Protein 4IUH (pdb70)

Solvent-accessible surface area: 14332 Å² total; per-residue (Å²): 204,78,64,59,62,5,0,42,62,1,52,106,63,46,154,7,39,0,0,0,0,0,17,45,65,141,30,199,108,57,59,23,15,63,9,111,40,9,4,32,43,103,39,135,127,14,153,140,18,83,15,178,84,29,118,12,3,0,0,38,0,40,152,76,8,54,40,59,61,2,97,63,2,100,82,94,14,60,136,115,52,48,79,36,28,48,2,3,90,12,0,56,6,29,2,0,0,1,0,0,0,34,69,129,92,56,44,68,0,0,0,0,0,0,9,20,133,61,100,105,16,38,181,37,6,52,96,16,91,2,56,102,72,0,60,82,8,37,0,33,62,143,120,155,82,45,68,89,19,0,52,52,2,55,78,86,45,152,7,34,0,0,0,0,0,27,49,88,166,98,34,15,70,5,26,65,9,3,31,40,99,29,167,127,13,130,137,20,83,12,95,97,21,123,10,4,0,0,34,0,40,154,75,8,51,41,64,65,3,98,68,2,103,79,97,15,60,136,114,58,40,70,38,37,43,2,3,85,15,0,51,4,29,1,1,0,1,0,0,0,32,29,146,131,59,31,107,0,1,0,0,0,0,9,23,138,60,101,102,17,32,185,46,6,42,92,8,78,0,46,128,86,0,38,88,12,36,0,30,78,90,142

Secondary structure (DSSP, 8-state):
--HHHHHHHHHHHHT-SEEEEEEEE--SSS-EEEEEEEES-SSSGGGG--BPTT-HHHHHHHHH-S-EEES-HHHHS-HHHHHH-HHHHHTTEEEEEEEEEEETTEEEEEEEEEEETTPPPPTTTTS---SSSSTT-B-STT-/--HHHHHHHHHHHHT-SEEEEEEEE--EEEEEEEES-SSSGGGG-EEPTT-HHHHHHHHH-S-EEES-HHHHS-HHHHHHSHHHHHTTEEEEEEEEEEETTEEEEEEEEEEETTPPPPTTGGG---TTSSTT-B-SS--

Foldseek 3Di:
DAQQVLQQCCCVVQVFQKKFKWFWDDDPVGIWIARPYMDNAPDDVSRVDIGDALFAPFNVCQVVLAKDWFFACVPPDDPVNCVRHVVCVRRQFGTKMKFFWDADNHTTIIMITTHHDNDGRRPPVNVDWDPPRRPRIGTSPPD/DDQQVLQQVVCVVQVFQKKFKWFADPHWIARPYIDNAPDCVSRVDIGDALFAPWNVCQVVLAKDWFFAPVVPADPVRCVRHVVCVRRQFGTKMKFFWDADHHGGTIMITTHHDNDGRRPPCNVDWPPDSRDRTTTSPPD

Structure (mmCIF, N/CA/C/O backbone):
data_4IUH
#
_entry.id   4IUH
#
_cell.length_a   85.490
_cell.length_b   85.490
_cell.length_c   91.540
_cell.angle_alpha   90.00
_cell.angle_beta   90.00
_cell.angle_gamma   90.00
#
_symmetry.space_group_name_H-M   'P 43 21 2'
#
loop_
_entity.id
_entity.type
_entity.pdbx_description
1 polymer 'NreA protein'
2 non-polymer 'IODIDE ION'
3 water water
#
loop_
_atom_site.group_PDB
_atom_site.id
_atom_site.type_symbol
_atom_site.label_atom_id
_atom_site.label_alt_id
_atom_site.label_comp_id
_atom_site.label_asym_id
_atom_site.label_entity_id
_atom_site.label_seq_id
_atom_site.pdbx_PDB_ins_code
_atom_site.Cartn_x
_atom_site.Cartn_y
_atom_site.Cartn_z
_atom_site.occupancy
_atom_site.B_iso_or_equiv
_atom_site.auth_seq_id
_atom_site.auth_comp_id
_atom_site.auth_asym_id
_atom_site.auth_atom_id
_atom_site.pdbx_PDB_model_num
ATOM 1 N N . PHE A 1 23 ? -10.340 24.960 -9.812 1.00 59.94 11 PHE A N 1
ATOM 2 C CA . PHE A 1 23 ? -11.499 24.380 -9.137 1.00 55.60 11 PHE A CA 1
ATOM 3 C C . PHE A 1 23 ? -12.730 24.371 -10.047 1.00 51.94 11 PHE A C 1
ATOM 4 O O . PHE A 1 23 ? -13.423 25.382 -10.185 1.00 51.66 11 PHE A O 1
ATOM 12 N N . ASP A 1 24 ? -12.993 23.225 -10.668 1.00 55.18 12 ASP A N 1
ATOM 13 C CA . ASP A 1 24 ? -14.116 23.100 -11.591 1.00 52.19 12 ASP A CA 1
ATOM 14 C C . ASP A 1 24 ? -15.233 22.240 -10.998 1.00 48.16 12 ASP A C 1
ATOM 15 O O . ASP A 1 24 ? -15.153 21.824 -9.842 1.00 47.78 12 ASP A O 1
ATOM 20 N N . TYR A 1 25 ? -16.273 21.982 -11.787 1.00 38.63 13 TYR A N 1
ATOM 21 C CA . TYR A 1 25 ? -17.433 21.240 -11.295 1.00 35.14 13 TYR A CA 1
ATOM 22 C C . TYR A 1 25 ? -17.088 19.849 -10.774 1.00 34.30 13 TYR A C 1
ATOM 23 O O . TYR A 1 25 ? -17.742 19.345 -9.860 1.00 32.48 13 TYR A O 1
ATOM 32 N N . GLN A 1 26 ? -16.055 19.241 -11.349 1.00 29.88 14 GLN A N 1
ATOM 33 C CA . GLN A 1 26 ? -15.607 17.926 -10.913 1.00 29.87 14 GLN A CA 1
ATOM 34 C C . GLN A 1 26 ? -15.182 17.943 -9.443 1.00 30.95 14 GLN A C 1
ATOM 35 O O . GLN A 1 26 ? -15.564 17.065 -8.667 1.00 29.59 14 GLN A O 1
ATOM 41 N N . ASP A 1 27 ? -14.406 18.954 -9.065 1.00 33.71 15 ASP A N 1
ATOM 42 C CA . ASP A 1 27 ? -13.946 19.086 -7.690 1.00 35.35 15 ASP A CA 1
ATOM 43 C C . ASP A 1 27 ? -15.115 19.321 -6.735 1.00 32.99 15 ASP A C 1
ATOM 44 O O . ASP A 1 27 ? -15.161 18.753 -5.644 1.00 32.99 15 ASP A O 1
ATOM 49 N N . ALA A 1 28 ? -16.054 20.166 -7.144 1.00 31.40 16 ALA A N 1
ATOM 50 C CA . ALA A 1 28 ? -17.215 20.462 -6.311 1.00 29.58 16 ALA A CA 1
ATOM 51 C C . ALA A 1 28 ? -18.076 19.217 -6.112 1.00 26.69 16 ALA A C 1
ATOM 52 O O . ALA A 1 28 ? -18.602 18.985 -5.026 1.00 26.16 16 ALA A O 1
ATOM 54 N N . LEU A 1 29 ? -18.197 18.420 -7.169 1.00 25.23 17 LEU A N 1
ATOM 55 C CA . LEU A 1 29 ? -18.960 17.180 -7.135 1.00 22.86 17 LEU A CA 1
ATOM 56 C C . LEU A 1 29 ? -18.302 16.170 -6.203 1.00 24.01 17 LEU A C 1
ATOM 57 O O . LEU A 1 29 ? -18.975 15.524 -5.400 1.00 22.88 17 LEU A O 1
ATOM 62 N N . ASP A 1 30 ? -16.983 16.040 -6.314 1.00 26.65 18 ASP A N 1
ATOM 63 C CA . ASP A 1 30 ? -16.216 15.157 -5.440 1.00 28.53 18 ASP A CA 1
ATOM 64 C C . ASP A 1 30 ? -16.367 15.541 -3.967 1.00 29.40 18 ASP A C 1
ATOM 65 O O . ASP A 1 30 ? -16.554 14.675 -3.114 1.00 29.43 18 ASP A O 1
ATOM 70 N N . GLU A 1 31 ? -16.283 16.837 -3.674 1.00 30.48 19 GLU A N 1
ATOM 71 C CA . GLU A 1 31 ? -16.475 17.322 -2.310 1.00 31.66 19 GLU A CA 1
ATOM 72 C C . GLU A 1 31 ? -17.841 16.907 -1.769 1.00 29.07 19 GLU A C 1
ATOM 73 O O . GLU A 1 31 ? -17.942 16.343 -0.681 1.00 29.84 19 GLU A O 1
ATOM 79 N N . ILE A 1 32 ? -18.888 17.193 -2.537 1.00 26.38 20 ILE A N 1
ATOM 80 C CA . ILE A 1 32 ? -20.250 16.856 -2.132 1.00 24.19 20 ILE A CA 1
ATOM 81 C C . ILE A 1 32 ? -20.397 15.365 -1.825 1.00 23.46 20 ILE A C 1
ATOM 82 O O . ILE A 1 32 ? -20.890 14.992 -0.761 1.00 23.78 20 ILE A O 1
ATOM 87 N N . ARG A 1 33 ? -19.937 14.521 -2.742 1.00 22.94 21 ARG A N 1
ATOM 88 C CA . ARG A 1 33 ? -20.076 13.078 -2.581 1.00 22.54 21 ARG A CA 1
ATOM 89 C C . ARG A 1 33 ? -19.327 12.557 -1.358 1.00 25.18 21 ARG A C 1
ATOM 90 O O . ARG A 1 33 ? -19.882 11.805 -0.558 1.00 25.14 21 ARG A O 1
ATOM 98 N N . GLU A 1 34 ? -18.067 12.961 -1.223 1.00 33.41 22 GLU A N 1
ATOM 99 C CA . GLU A 1 34 ? -17.220 12.505 -0.125 1.00 36.54 22 GLU A CA 1
ATOM 100 C C . GLU A 1 34 ? -17.765 12.945 1.229 1.00 37.32 22 GLU A C 1
ATOM 101 O O . GLU A 1 34 ? -17.905 12.138 2.147 1.00 38.48 22 GLU A O 1
ATOM 107 N N . THR A 1 35 ? -18.067 14.234 1.341 1.00 31.54 23 THR A N 1
ATOM 108 C CA . THR A 1 35 ? -18.478 14.820 2.608 1.00 32.96 23 THR A CA 1
ATOM 109 C C . THR A 1 35 ? -19.875 14.384 3.042 1.00 30.99 23 THR A C 1
ATOM 110 O O . THR A 1 35 ? -20.138 14.250 4.234 1.00 32.69 23 THR A O 1
ATOM 114 N N . GLU A 1 36 ? -20.775 14.164 2.087 1.00 35.33 24 GLU A N 1
ATOM 115 C CA . GLU A 1 36 ? -22.134 13.746 2.437 1.00 33.74 24 GLU A CA 1
ATOM 116 C C . GLU A 1 36 ? -22.243 12.227 2.566 1.00 33.48 24 GLU A C 1
ATOM 117 O O . GLU A 1 36 ? -23.294 11.702 2.921 1.00 32.70 24 GLU A O 1
ATOM 123 N N . LYS A 1 37 ? -21.140 11.539 2.281 1.00 29.27 25 LYS A N 1
ATOM 124 C CA . LYS A 1 37 ? -21.054 10.081 2.378 1.00 29.88 25 LYS A CA 1
ATOM 125 C C . LYS A 1 37 ? -21.979 9.351 1.403 1.00 27.06 25 LYS A C 1
ATOM 126 O O . LYS A 1 37 ? -22.789 8.514 1.806 1.00 26.81 25 LYS A O 1
ATOM 132 N N . PHE A 1 38 ? -21.851 9.674 0.120 1.00 23.14 26 PHE A N 1
ATOM 133 C CA . PHE A 1 38 ? -22.540 8.933 -0.927 1.00 21.03 26 PHE A CA 1
ATOM 134 C C . PHE A 1 38 ? -21.554 8.052 -1.707 1.00 22.02 26 PHE A C 1
ATOM 135 O O . PHE A 1 38 ? -20.371 8.366 -1.810 1.00 23.73 26 PHE A O 1
ATOM 143 N N . ASP A 1 39 ? -22.041 6.946 -2.248 1.00 21.34 27 ASP A N 1
ATOM 144 C CA . ASP A 1 39 ? -21.225 6.104 -3.117 1.00 22.44 27 ASP A CA 1
ATOM 145 C C . ASP A 1 39 ? -21.035 6.708 -4.521 1.00 21.13 27 ASP A C 1
ATOM 146 O O . ASP A 1 39 ? -20.043 6.434 -5.199 1.00 22.66 27 ASP A O 1
ATOM 151 N N . PHE A 1 40 ? -21.989 7.529 -4.949 1.00 18.71 28 PHE A N 1
ATOM 152 C CA . PHE A 1 40 ? -22.020 8.014 -6.320 1.00 17.55 28 PHE A CA 1
ATOM 153 C C . PHE A 1 40 ? -22.643 9.401 -6.411 1.00 15.94 28 PHE A C 1
ATOM 154 O O . PHE A 1 40 ? -23.589 9.716 -5.693 1.00 14.96 28 PHE A O 1
ATOM 162 N N . ALA A 1 41 ? -22.109 10.223 -7.306 1.00 16.07 29 ALA A N 1
ATOM 163 C CA . ALA A 1 41 ? -22.693 11.525 -7.601 1.00 14.90 29 ALA A CA 1
ATOM 164 C C . ALA A 1 41 ? -22.480 11.880 -9.073 1.00 14.79 29 ALA A C 1
ATOM 165 O O . ALA A 1 41 ? -21.470 11.500 -9.674 1.00 16.27 29 ALA A O 1
ATOM 167 N N . ALA A 1 42 ? -23.433 12.603 -9.654 1.00 13.43 30 ALA A N 1
ATOM 168 C CA . ALA A 1 42 ? -23.306 13.024 -11.041 1.00 13.62 30 ALA A CA 1
ATOM 169 C C . ALA A 1 42 ? -24.091 14.295 -11.329 1.00 12.96 30 ALA A C 1
ATOM 170 O O . ALA A 1 42 ? -25.074 14.601 -10.654 1.00 11.96 30 ALA A O 1
ATOM 172 N N . ILE A 1 43 ? -23.638 15.039 -12.333 1.00 13.94 31 ILE A N 1
ATOM 173 C CA . ILE A 1 43 ? -24.338 16.241 -12.773 1.00 13.83 31 ILE A CA 1
ATOM 174 C C . ILE A 1 43 ? -24.813 16.073 -14.211 1.00 13.76 31 ILE A C 1
ATOM 175 O O . ILE A 1 43 ? -24.028 15.740 -15.105 1.00 14.93 31 ILE A O 1
ATOM 180 N N . ALA A 1 44 ?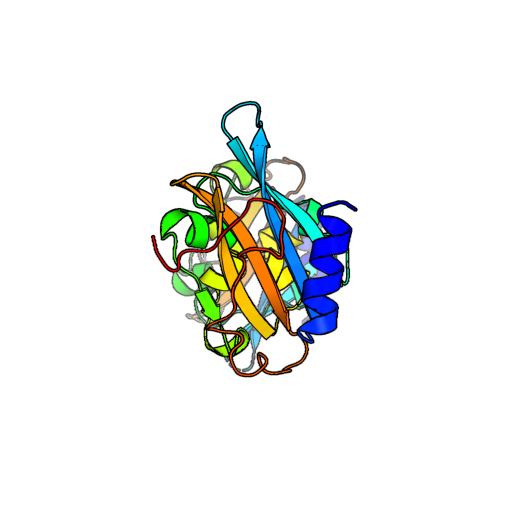 -26.107 16.286 -14.414 1.00 12.76 32 ALA A N 1
ATOM 181 C CA . ALA A 1 44 ? -26.710 16.267 -15.734 1.00 13.03 32 ALA A CA 1
ATOM 182 C C . ALA A 1 44 ? -26.895 17.704 -16.204 1.00 14.22 32 ALA A C 1
ATOM 183 O O . ALA A 1 44 ? -27.488 18.520 -15.498 1.00 14.07 32 ALA A O 1
ATOM 185 N N . LEU A 1 45 ? -26.388 18.013 -17.394 1.00 15.80 33 LEU A N 1
ATOM 186 C CA . LEU A 1 45 ? -26.455 19.375 -17.916 1.00 17.47 33 LEU A CA 1
ATOM 187 C C . LEU A 1 45 ? -26.872 19.395 -19.384 1.00 18.69 33 LEU A C 1
ATOM 188 O O . LEU A 1 45 ? -26.622 18.437 -20.120 1.00 18.83 33 LEU A O 1
ATOM 193 N N . PRO A 1 46 ? -27.528 20.486 -19.808 1.00 19.95 34 PRO A N 1
ATOM 194 C CA . PRO A 1 46 ? -27.942 20.637 -21.207 1.00 21.66 34 PRO A CA 1
ATOM 195 C C . PRO A 1 46 ? -26.756 20.867 -22.147 1.00 24.00 34 PRO A C 1
ATOM 196 O O . PRO A 1 46 ? -25.773 21.502 -21.769 1.00 25.01 34 PRO A O 1
ATOM 200 N N . GLU A 1 47 ? -26.866 20.343 -23.362 1.00 27.95 35 GLU A N 1
ATOM 201 C CA . GLU A 1 47 ? -25.792 20.391 -24.348 1.00 30.58 35 GLU A CA 1
ATOM 202 C C . GLU A 1 47 ? -26.431 20.528 -25.733 1.00 32.83 35 GLU A C 1
ATOM 203 O O . GLU A 1 47 ? -27.602 20.191 -25.910 1.00 31.90 35 GLU A O 1
ATOM 209 N N . ASP A 1 48 ? -25.681 21.029 -26.711 1.00 35.57 36 ASP A N 1
ATOM 210 C CA . ASP A 1 48 ? -26.215 21.198 -28.066 1.00 38.25 36 ASP A CA 1
ATOM 211 C C . ASP A 1 48 ? -26.258 19.903 -28.880 1.00 38.64 36 ASP A C 1
ATOM 212 O O . ASP A 1 48 ? -25.272 19.172 -28.964 1.00 39.04 36 ASP A O 1
ATOM 217 N N . GLY A 1 49 ? -27.412 19.632 -29.479 1.00 36.55 37 GLY A N 1
ATOM 218 C CA . GLY A 1 49 ? -27.538 18.566 -30.458 1.00 37.92 37 GLY A CA 1
ATOM 219 C C . GLY A 1 49 ? -27.925 19.158 -31.803 1.00 41.78 37 GLY A C 1
ATOM 220 O O . GLY A 1 49 ? -28.477 20.256 -31.858 1.00 42.74 37 GLY A O 1
ATOM 221 N N . LEU A 1 50 ? -27.641 18.440 -32.886 1.00 66.49 38 LEU A N 1
ATOM 222 C CA . LEU A 1 50 ? -27.918 18.950 -34.231 1.00 70.78 38 LEU A CA 1
ATOM 223 C C . LEU A 1 50 ? -29.404 19.210 -34.465 1.00 71.03 38 LEU A C 1
ATOM 224 O O . LEU A 1 50 ? -29.771 20.049 -35.285 1.00 74.40 38 LEU A O 1
ATOM 229 N N . HIS A 1 51 ? -30.253 18.487 -33.743 1.00 73.21 39 HIS A N 1
ATOM 230 C CA . HIS A 1 51 ? -31.694 18.685 -33.843 1.00 73.49 39 HIS A CA 1
ATOM 231 C C . HIS A 1 51 ? -32.179 19.629 -32.750 1.00 71.20 39 HIS A C 1
ATOM 232 O O . HIS A 1 51 ? -32.617 20.748 -33.025 1.00 73.27 39 HIS A O 1
ATOM 234 N N . SER A 1 52 ? -32.092 19.165 -31.507 1.00 47.14 40 SER A N 1
ATOM 235 C CA . SER A 1 52 ? -32.502 19.950 -30.353 1.00 44.90 40 SER A CA 1
ATOM 236 C C . SER A 1 52 ? -31.453 19.831 -29.260 1.00 41.96 40 SER A C 1
ATOM 237 O O . SER A 1 52 ? -30.451 19.136 -29.423 1.00 41.73 40 SER A O 1
ATOM 240 N N . ALA A 1 53 ? -31.688 20.504 -28.142 1.00 32.95 41 ALA A N 1
ATOM 241 C CA . ALA A 1 53 ? -30.820 20.354 -26.985 1.00 30.32 41 ALA A CA 1
ATOM 242 C C . ALA A 1 53 ? -30.978 18.951 -26.404 1.00 27.59 41 ALA A C 1
ATOM 243 O O . ALA A 1 53 ? -32.053 18.359 -26.476 1.00 27.12 41 ALA A O 1
ATOM 245 N N . VAL A 1 54 ? -29.897 18.414 -25.852 1.00 26.21 42 VAL A N 1
ATOM 246 C CA . VAL A 1 54 ? -29.953 17.129 -25.167 1.00 23.83 42 VAL A CA 1
ATOM 247 C C . VAL A 1 54 ? -29.363 17.251 -23.772 1.00 21.63 42 VAL A C 1
ATOM 248 O O . VAL A 1 54 ? -28.667 18.220 -23.464 1.00 22.19 42 VAL A O 1
ATOM 252 N N . ILE A 1 55 ? -29.638 16.258 -22.935 1.00 19.49 43 ILE A N 1
ATOM 253 C CA . ILE A 1 55 ? -29.062 16.199 -21.603 1.00 17.67 43 ILE A CA 1
ATOM 254 C C . ILE A 1 55 ? -28.059 15.061 -21.512 1.00 17.48 43 ILE A C 1
ATOM 255 O O . ILE A 1 55 ? -28.324 13.940 -21.951 1.00 17.55 43 ILE A O 1
ATOM 260 N N . LYS A 1 56 ? -26.894 15.359 -20.954 1.00 17.64 44 LYS A N 1
ATOM 261 C CA . LYS A 1 56 ? -25.883 14.343 -20.735 1.00 17.83 44 LYS A CA 1
ATOM 262 C C . LYS A 1 56 ? -25.399 14.425 -19.297 1.00 16.54 44 LYS A C 1
ATOM 263 O O . LYS A 1 56 ? -25.405 15.499 -18.684 1.00 16.28 44 LYS A O 1
ATOM 269 N N . TRP A 1 57 ? -24.998 13.287 -18.751 1.00 16.09 45 TRP A N 1
ATOM 270 C CA . TRP A 1 57 ? -24.322 13.284 -17.466 1.00 15.58 45 TRP A CA 1
ATOM 271 C C . TRP A 1 57 ? -22.868 13.716 -17.695 1.00 17.73 45 TRP A C 1
ATOM 272 O O . TRP A 1 57 ? -21.987 12.897 -17.960 1.00 19.19 45 TRP A O 1
ATOM 283 N N . LYS A 1 58 ? -22.651 15.025 -17.618 1.00 18.89 46 LYS A N 1
ATOM 284 C CA . LYS A 1 58 ? -21.379 15.644 -17.975 1.00 21.39 46 LYS A CA 1
ATOM 285 C C . LYS A 1 58 ? -20.287 15.335 -16.948 1.00 22.15 46 LYS A C 1
ATOM 286 O O . LYS A 1 58 ? -19.137 15.111 -17.313 1.00 24.53 46 LYS A O 1
ATOM 292 N N . TYR A 1 59 ? -20.653 15.311 -15.669 1.00 19.95 47 TYR A N 1
ATOM 293 C CA . TYR A 1 59 ? -19.700 15.007 -14.607 1.00 20.87 47 TYR A CA 1
ATOM 294 C C . TYR A 1 59 ? -20.192 13.855 -13.738 1.00 19.25 47 TYR A C 1
ATOM 295 O O . TYR A 1 59 ? -21.377 13.774 -13.410 1.00 17.10 47 TYR A O 1
ATOM 304 N N . ALA A 1 60 ? -19.276 12.970 -13.363 1.00 20.69 48 ALA A N 1
ATOM 305 C CA . ALA A 1 60 ? -19.588 11.889 -12.436 1.00 19.80 48 ALA A CA 1
ATOM 306 C C . ALA A 1 60 ? -18.470 11.696 -11.405 1.00 21.81 48 ALA A C 1
ATOM 307 O O . ALA A 1 60 ? -17.297 11.955 -11.681 1.00 24.35 48 ALA A O 1
ATOM 309 N N . SER A 1 61 ? -18.855 11.248 -10.216 1.00 21.00 49 SER A N 1
ATOM 310 C CA . SER A 1 61 ? -17.922 11.016 -9.119 1.00 23.06 49 SER A CA 1
ATOM 311 C C . SER A 1 61 ? -18.258 9.694 -8.443 1.00 22.87 49 SER A C 1
ATOM 312 O O . SER A 1 61 ? -19.398 9.470 -8.031 1.00 20.76 49 SER A O 1
ATOM 315 N N . GLY A 1 62 ? -17.268 8.815 -8.337 1.00 25.48 50 GLY A N 1
ATOM 316 C CA . GLY A 1 62 ? -17.466 7.517 -7.719 1.00 25.99 50 GLY A CA 1
ATOM 317 C C . GLY A 1 62 ? -18.141 6.532 -8.653 1.00 25.02 50 GLY A C 1
ATOM 318 O O . GLY A 1 62 ? -18.694 5.522 -8.213 1.00 24.83 50 GLY A O 1
ATOM 319 N N . ASN A 1 63 ? -18.110 6.836 -9.948 1.00 24.72 51 ASN A N 1
ATOM 320 C CA . ASN A 1 63 ? -18.653 5.939 -10.961 1.00 24.38 51 ASN A CA 1
ATOM 321 C C . ASN A 1 63 ? -17.914 4.607 -10.958 1.00 27.35 51 ASN A C 1
ATOM 322 O O . ASN A 1 63 ? -16.709 4.568 -10.729 1.00 30.19 51 ASN A O 1
ATOM 327 N N . ILE A 1 64 ? -18.634 3.516 -11.199 1.00 27.29 52 ILE A N 1
ATOM 328 C CA . ILE A 1 64 ? -17.995 2.202 -11.238 1.00 30.49 52 ILE A CA 1
ATOM 329 C C . ILE A 1 64 ? -17.593 1.789 -12.656 1.00 32.43 52 ILE A C 1
ATOM 330 O O . ILE A 1 64 ? -16.774 0.888 -12.840 1.00 35.92 52 ILE A O 1
ATOM 335 N N . ASN A 1 65 ? -18.172 2.456 -13.650 1.00 30.34 53 ASN A N 1
ATOM 336 C CA . ASN A 1 65 ? -17.732 2.318 -15.035 1.00 32.37 53 ASN A CA 1
ATOM 337 C C . ASN A 1 65 ? -17.974 3.614 -15.795 1.00 30.60 53 ASN A C 1
ATOM 338 O O . ASN A 1 65 ? -18.285 4.641 -15.190 1.00 28.22 53 ASN A O 1
ATOM 343 N N . TYR A 1 66 ? -17.837 3.572 -17.116 1.00 32.11 54 TYR A N 1
ATOM 344 C CA . TYR A 1 66 ? -18.002 4.778 -17.921 1.00 31.08 54 TYR A CA 1
ATOM 345 C C . TYR A 1 66 ? -19.231 4.750 -18.833 1.00 29.43 54 TYR A C 1
ATOM 346 O O . TYR A 1 66 ? -19.316 5.526 -19.784 1.00 29.60 54 TYR A O 1
ATOM 355 N N . ARG A 1 67 ? -20.184 3.872 -18.538 1.00 39.15 55 ARG A N 1
ATOM 356 C CA . ARG A 1 67 ? -21.381 3.755 -19.368 1.00 39.03 55 ARG A CA 1
ATOM 357 C C . ARG A 1 67 ? -22.280 4.990 -19.307 1.00 35.50 55 ARG A C 1
ATOM 358 O O . ARG A 1 67 ? -23.029 5.263 -20.247 1.00 33.94 55 ARG A O 1
ATOM 366 N N . TYR A 1 68 ? -22.194 5.738 -18.209 1.00 22.22 56 TYR A N 1
ATOM 367 C CA . TYR A 1 68 ? -23.003 6.942 -18.044 1.00 19.79 56 TYR A CA 1
ATOM 368 C C . TYR A 1 68 ? -22.719 7.945 -19.165 1.00 20.76 56 TYR A C 1
ATOM 369 O O . TYR A 1 68 ? -23.596 8.716 -19.550 1.00 19.52 56 TYR A O 1
ATOM 378 N N . ARG A 1 69 ? -21.491 7.923 -19.682 1.00 33.27 57 ARG A N 1
ATOM 379 C CA . ARG A 1 69 ? -21.070 8.837 -20.739 1.00 34.10 57 ARG A CA 1
ATOM 380 C C . ARG A 1 69 ? -21.848 8.640 -22.030 1.00 34.66 57 ARG A C 1
ATOM 381 O O . ARG A 1 69 ? -22.020 9.578 -22.805 1.00 34.85 57 ARG A O 1
ATOM 389 N N . MET A 1 70 ? -22.291 7.411 -22.272 1.00 34.94 58 MET A N 1
ATOM 390 C CA . MET A 1 70 ? -23.009 7.084 -23.493 1.00 35.74 58 MET A CA 1
ATOM 391 C C . MET A 1 70 ? -24.471 7.501 -23.419 1.00 33.39 58 MET A C 1
ATOM 392 O O . MET A 1 70 ? -25.194 7.430 -24.408 1.00 34.00 58 MET A O 1
ATOM 397 N N . ILE A 1 71 ? -24.913 7.926 -22.245 1.00 22.00 59 ILE A N 1
ATOM 398 C CA . ILE A 1 71 ? -26.308 8.300 -22.070 1.00 20.01 59 ILE A CA 1
ATOM 399 C C . ILE A 1 71 ? -26.594 9.667 -22.682 1.00 20.10 59 ILE A C 1
ATOM 400 O O . ILE A 1 71 ? -25.948 10.662 -22.351 1.00 19.92 59 ILE A O 1
ATOM 405 N N . VAL A 1 72 ? -27.548 9.698 -23.603 1.00 20.82 60 VAL A N 1
ATOM 406 C CA . VAL A 1 72 ? -28.005 10.947 -24.198 1.00 21.23 60 VAL A CA 1
ATOM 407 C C . VAL A 1 72 ? -29.523 11.000 -24.110 1.00 20.20 60 VAL A C 1
ATOM 408 O O . VAL A 1 72 ? -30.227 10.189 -24.715 1.00 21.14 60 VAL A O 1
ATOM 412 N N . LEU A 1 73 ? -30.020 11.956 -23.340 1.00 18.63 61 LEU A N 1
ATOM 413 C CA . LEU A 1 73 ? -31.445 12.071 -23.104 1.00 17.90 61 LEU A CA 1
ATOM 414 C C . LEU A 1 73 ? -32.051 13.175 -23.954 1.00 19.42 61 LEU A C 1
ATOM 415 O O . LEU A 1 73 ? -31.555 14.303 -23.979 1.00 19.83 61 LEU A O 1
ATOM 420 N N . ARG A 1 74 ? -33.127 12.842 -24.656 1.00 20.64 62 ARG A N 1
ATOM 421 C CA . ARG A 1 74 ? -33.938 13.853 -25.309 1.00 22.27 62 ARG A CA 1
ATOM 422 C C . ARG A 1 74 ? -34.622 14.673 -24.206 1.00 20.82 62 ARG A C 1
ATOM 423 O O . ARG A 1 74 ? -34.699 14.228 -23.063 1.00 18.76 62 ARG A O 1
ATOM 431 N N . PRO A 1 75 ? -35.099 15.883 -24.541 1.00 22.28 63 PRO A N 1
ATOM 432 C CA . PRO A 1 75 ? -35.798 16.723 -23.563 1.00 21.58 63 PRO A CA 1
ATOM 433 C C . PRO A 1 75 ? -36.905 15.982 -22.807 1.00 20.59 63 PRO A C 1
ATOM 434 O O . PRO A 1 75 ? -37.762 15.349 -23.415 1.00 21.84 63 PRO A O 1
ATOM 438 N N . GLY A 1 76 ? -36.863 16.052 -21.482 1.00 18.69 64 GLY A N 1
ATOM 439 C CA . GLY A 1 76 ? -37.914 15.495 -20.653 1.00 18.12 64 GLY A CA 1
ATOM 440 C C . GLY A 1 76 ? -37.699 14.042 -20.288 1.00 16.68 64 GLY A C 1
ATOM 441 O O . GLY A 1 76 ? -38.439 13.481 -19.483 1.00 16.20 64 GLY A O 1
ATOM 442 N N . LYS A 1 77 ? -36.675 13.434 -20.870 1.00 16.37 65 LYS A N 1
ATOM 443 C CA . LYS A 1 77 ? -36.450 12.005 -20.716 1.00 15.67 65 LYS A CA 1
ATOM 444 C C . LYS A 1 77 ? -35.433 11.663 -19.625 1.00 13.74 65 LYS A C 1
ATOM 445 O O . LYS A 1 77 ? -34.560 12.465 -19.280 1.00 13.09 65 LYS A O 1
ATOM 451 N N . GLY A 1 78 ? -35.555 10.463 -19.077 1.00 13.18 66 GLY A N 1
ATOM 452 C CA . GLY A 1 78 ? -34.635 10.012 -18.056 1.00 11.81 66 GLY A CA 1
ATOM 453 C C . GLY A 1 78 ? -34.933 10.618 -16.701 1.00 10.70 66 GLY A C 1
ATOM 454 O O . GLY A 1 78 ? -35.885 11.390 -16.531 1.00 11.04 66 GLY A O 1
ATOM 455 N N . LEU A 1 79 ? -34.107 10.264 -15.728 1.00 12.33 67 LEU A N 1
ATOM 456 C CA . LEU A 1 79 ? -34.267 10.767 -14.377 1.00 11.50 67 LEU A CA 1
ATOM 457 C C . LEU A 1 79 ? -33.994 12.271 -14.336 1.00 11.71 67 LEU A C 1
ATOM 458 O O . LEU A 1 79 ? -34.714 13.024 -13.679 1.00 11.95 67 LEU A O 1
ATOM 463 N N . ALA A 1 80 ? -32.954 12.703 -15.046 1.00 9.24 68 ALA A N 1
ATOM 464 C CA . ALA A 1 80 ? -32.631 14.126 -15.148 1.00 9.69 68 ALA A CA 1
ATOM 465 C C . ALA A 1 80 ? -33.804 14.909 -15.726 1.00 10.65 68 ALA A C 1
ATOM 466 O O . ALA A 1 80 ? -34.107 16.010 -15.274 1.00 11.15 68 ALA A O 1
ATOM 468 N N . GLY A 1 81 ? -34.465 14.328 -16.725 1.00 12.87 69 GLY A N 1
ATOM 469 C CA . GLY A 1 81 ? -35.576 14.981 -17.394 1.00 14.26 69 GLY A CA 1
ATOM 470 C C . GLY A 1 81 ? -36.778 15.156 -16.487 1.00 14.46 69 GLY A C 1
ATOM 471 O O . GLY A 1 81 ? -37.469 16.169 -16.547 1.00 15.76 69 GLY A O 1
ATOM 472 N N . LEU A 1 82 ? -37.031 14.161 -15.646 1.00 16.88 70 LEU A N 1
ATOM 473 C CA . LEU A 1 82 ? -38.151 14.219 -14.719 1.00 17.45 70 LEU A CA 1
ATOM 474 C C . LEU A 1 82 ? -37.971 15.395 -13.768 1.00 18.13 70 LEU A C 1
ATOM 475 O O . LEU A 1 82 ? -38.890 16.178 -13.525 1.00 19.88 70 LEU A O 1
ATOM 480 N N . VAL A 1 83 ? -36.758 15.512 -13.252 1.00 17.44 71 VAL A N 1
ATOM 481 C CA . VAL A 1 83 ? -36.415 16.523 -12.272 1.00 18.42 71 VAL A CA 1
ATOM 482 C C . VAL A 1 83 ? -36.462 17.913 -12.903 1.00 20.76 71 VAL A C 1
ATOM 483 O O . VAL A 1 83 ? -37.009 18.848 -12.321 1.00 24.94 71 VAL A O 1
ATOM 487 N N . ILE A 1 84 ? -35.913 18.034 -14.106 1.00 17.96 72 ILE A N 1
ATOM 488 C CA . ILE A 1 84 ? -35.976 19.287 -14.850 1.00 19.71 72 ILE A CA 1
ATOM 489 C C . ILE A 1 84 ? -37.424 19.686 -15.152 1.00 21.65 72 ILE A C 1
ATOM 490 O O . ILE A 1 84 ? -37.800 20.843 -14.977 1.00 24.27 72 ILE A O 1
ATOM 495 N N . ARG A 1 85 ? -38.236 18.722 -15.572 1.00 25.24 73 ARG A N 1
ATOM 496 C CA . ARG A 1 85 ? -39.658 18.967 -15.824 1.00 27.10 73 ARG A CA 1
ATOM 497 C C . ARG A 1 85 ? -40.408 19.489 -14.595 1.00 28.86 73 ARG A C 1
ATOM 498 O O . ARG A 1 85 ? -40.999 20.564 -14.627 1.00 31.31 73 ARG A O 1
ATOM 506 N N . THR A 1 86 ? -40.391 18.714 -13.518 1.00 19.98 74 THR A N 1
ATOM 507 C CA . THR A 1 86 ? -41.158 19.045 -12.324 1.00 21.25 74 THR A CA 1
ATOM 508 C C . THR A 1 86 ? -40.530 20.198 -11.558 1.00 24.76 74 THR A C 1
ATOM 509 O O . THR A 1 86 ? -41.215 20.906 -10.819 1.00 27.37 74 THR A O 1
ATOM 513 N N . GLY A 1 87 ? -39.223 20.376 -11.727 1.00 21.33 75 GLY A N 1
ATOM 514 C CA . GLY A 1 87 ? -38.491 21.382 -10.979 1.00 24.79 75 GLY A CA 1
ATOM 515 C C . GLY A 1 87 ? -38.382 21.069 -9.494 1.00 27.52 75 GLY A C 1
ATOM 516 O O . GLY A 1 87 ? -37.942 21.908 -8.713 1.00 30.74 75 GLY A O 1
ATOM 517 N N . SER A 1 88 ? -38.785 19.862 -9.100 1.00 32.52 76 SER A N 1
ATOM 518 C CA . SER A 1 88 ? -38.692 19.439 -7.703 1.00 31.58 76 SER A CA 1
ATOM 519 C C . SER A 1 88 ? -37.876 18.154 -7.561 1.00 26.00 76 SER A C 1
ATOM 520 O O . SER A 1 88 ? -37.748 17.382 -8.509 1.00 22.38 76 SER A O 1
ATOM 523 N N . ARG A 1 89 ? -37.323 17.924 -6.375 1.00 15.25 77 ARG A N 1
ATOM 524 C CA . ARG A 1 89 ? -36.411 16.798 -6.192 1.00 13.50 77 ARG A CA 1
ATOM 525 C C . ARG A 1 89 ? -37.147 15.467 -6.187 1.00 13.06 77 ARG A C 1
ATOM 526 O O . ARG A 1 89 ? -38.340 15.426 -5.907 1.00 14.37 77 ARG A O 1
ATOM 534 N N . LYS A 1 90 ? -36.440 14.392 -6.527 1.00 24.39 78 LYS A N 1
ATOM 535 C CA . LYS A 1 90 ? -36.994 13.044 -6.413 1.00 23.68 78 LYS A CA 1
ATOM 536 C C . LYS A 1 90 ? -36.154 12.206 -5.463 1.00 23.07 78 LYS A C 1
ATOM 537 O O . LYS A 1 90 ? -34.934 12.126 -5.602 1.00 22.19 78 LYS A O 1
ATOM 543 N N . ILE A 1 91 ? -36.811 11.584 -4.494 1.00 20.17 79 ILE A N 1
ATOM 544 C CA . ILE A 1 91 ? -36.114 10.803 -3.481 1.00 20.26 79 ILE A CA 1
ATOM 545 C C . ILE A 1 91 ? -36.528 9.339 -3.540 1.00 20.46 79 ILE A C 1
ATOM 546 O O . ILE A 1 91 ? -37.714 9.008 -3.461 1.00 21.54 79 ILE A O 1
ATOM 551 N N . VAL A 1 92 ? -35.542 8.463 -3.696 1.00 13.01 80 VAL A N 1
ATOM 552 C CA . VAL A 1 92 ? -35.809 7.036 -3.735 1.00 13.65 80 VAL A CA 1
ATOM 553 C C . VAL A 1 92 ? -34.979 6.304 -2.694 1.00 14.64 80 VAL A C 1
ATOM 554 O O . VAL A 1 92 ? -33.795 6.049 -2.910 1.00 14.19 80 VAL A O 1
ATOM 558 N N . GLU A 1 93 ? -35.610 5.962 -1.574 1.00 29.52 81 GLU A N 1
ATOM 559 C CA . GLU A 1 93 ? -34.925 5.272 -0.484 1.00 31.04 81 GLU A CA 1
ATOM 560 C C . GLU A 1 93 ? -34.523 3.858 -0.889 1.00 31.45 81 GLU A C 1
ATOM 561 O O . GLU A 1 93 ? -33.474 3.373 -0.482 1.00 32.19 81 GLU A O 1
ATOM 567 N N . ASP A 1 94 ? -35.365 3.206 -1.693 1.00 18.34 82 ASP A N 1
ATOM 568 C CA . ASP A 1 94 ? -35.170 1.803 -2.060 1.00 19.37 82 ASP A CA 1
ATOM 569 C C . ASP A 1 94 ? -35.517 1.590 -3.529 1.00 18.28 82 ASP A C 1
ATOM 570 O O . ASP A 1 94 ? -36.681 1.380 -3.891 1.00 18.80 82 ASP A O 1
ATOM 575 N N . VAL A 1 95 ? -34.493 1.626 -4.372 1.00 16.51 83 VAL A N 1
ATOM 576 C CA . VAL A 1 95 ? -34.693 1.542 -5.810 1.00 15.65 83 VAL A CA 1
ATOM 577 C C . VAL A 1 95 ? -35.360 0.230 -6.232 1.00 17.37 83 VAL A C 1
ATOM 578 O O . VAL A 1 95 ? -36.307 0.239 -7.021 1.00 17.37 83 VAL A O 1
ATOM 582 N N . ASP A 1 96 ? -34.876 -0.884 -5.692 1.00 32.24 84 ASP A N 1
ATOM 583 C CA . ASP A 1 96 ? -35.381 -2.203 -6.063 1.00 34.34 84 ASP A CA 1
ATOM 584 C C . ASP A 1 96 ? -36.870 -2.363 -5.785 1.00 35.45 84 ASP A C 1
ATOM 585 O O . ASP A 1 96 ? -37.577 -3.040 -6.527 1.00 36.73 84 ASP A O 1
ATOM 590 N N . ALA A 1 97 ? -37.337 -1.732 -4.716 1.00 22.37 85 ALA A N 1
ATOM 591 C CA . ALA A 1 97 ? -38.708 -1.894 -4.266 1.00 24.02 85 ALA A CA 1
ATOM 592 C C . ALA A 1 97 ? -39.649 -0.775 -4.721 1.00 22.79 85 ALA A C 1
ATOM 593 O O . ALA A 1 97 ? -40.852 -0.994 -4.847 1.00 24.34 85 ALA A O 1
ATOM 595 N N . GLU A 1 98 ? -39.107 0.418 -4.962 1.00 22.64 86 GLU A N 1
ATOM 596 C CA . GLU A 1 98 ? -39.939 1.591 -5.253 1.00 21.82 86 GLU A CA 1
ATOM 597 C C . GLU A 1 98 ? -40.117 1.887 -6.743 1.00 20.75 86 GLU A C 1
ATOM 598 O O . GLU A 1 98 ? -41.110 2.495 -7.135 1.00 21.09 86 GLU A O 1
ATOM 604 N N . LEU A 1 99 ? -39.157 1.475 -7.565 1.00 17.61 87 LEU A N 1
ATOM 605 C CA . LEU A 1 99 ? -39.251 1.683 -9.010 1.00 17.01 87 LEU A CA 1
ATOM 606 C C . LEU A 1 99 ? -39.775 0.443 -9.735 1.00 18.96 87 LEU A C 1
ATOM 607 O O . LEU A 1 99 ? -39.340 -0.676 -9.474 1.00 20.15 87 LEU A O 1
ATOM 612 N N . SER A 1 100 ? -40.710 0.654 -10.653 1.00 19.65 88 SER A N 1
ATOM 613 C CA . SER A 1 100 ? -41.182 -0.423 -11.519 1.00 21.73 88 SER A CA 1
ATOM 614 C C . SER A 1 100 ? -40.103 -0.804 -12.535 1.00 21.26 88 SER A C 1
ATOM 615 O O . SER A 1 100 ? -39.089 -0.118 -12.669 1.00 19.30 88 SER A O 1
ATOM 618 N N . GLN A 1 101 ? -40.328 -1.907 -13.236 1.00 23.47 89 GLN A N 1
ATOM 619 C CA . GLN A 1 101 ? -39.452 -2.331 -14.315 1.00 23.79 89 GLN A CA 1
ATOM 620 C C . GLN A 1 101 ? -39.334 -1.230 -15.374 1.00 22.43 89 GLN A C 1
ATOM 621 O O . GLN A 1 101 ? -38.229 -0.889 -15.802 1.00 21.27 89 GLN A O 1
ATOM 627 N N . ASN A 1 102 ? -40.472 -0.666 -15.776 1.00 22.94 90 ASN A N 1
ATOM 628 C CA . ASN A 1 102 ? -40.485 0.424 -16.745 1.00 22.10 90 ASN A CA 1
ATOM 629 C C . ASN A 1 102 ? -39.683 1.644 -16.273 1.00 19.34 90 ASN A C 1
ATOM 630 O O . ASN A 1 102 ? -38.956 2.243 -17.065 1.00 18.57 90 ASN A O 1
ATOM 635 N N . ASP A 1 103 ? -39.817 2.001 -14.992 1.00 20.05 91 ASP A N 1
ATOM 636 C CA . ASP A 1 103 ? -39.053 3.105 -14.403 1.00 17.80 91 ASP A CA 1
ATOM 637 C C . ASP A 1 103 ? -37.554 2.874 -14.554 1.00 16.90 91 ASP A C 1
ATOM 638 O O . ASP A 1 103 ? -36.835 3.746 -15.049 1.00 15.82 91 ASP A O 1
ATOM 643 N N . LYS A 1 104 ? -37.079 1.709 -14.115 1.00 18.09 92 LYS A N 1
ATOM 644 C CA . LYS A 1 104 ? -35.649 1.396 -14.180 1.00 17.80 92 LYS A CA 1
ATOM 645 C C . LYS A 1 104 ? -35.111 1.446 -15.611 1.00 18.38 92 LYS A C 1
ATOM 646 O O . LYS A 1 104 ? -34.036 1.999 -15.851 1.00 17.60 92 LYS A O 1
ATOM 652 N N . LEU A 1 105 ? -35.864 0.873 -16.551 1.00 17.88 93 LEU A N 1
ATOM 653 C CA . LEU A 1 105 ? -35.500 0.932 -17.963 1.00 18.92 93 LEU A CA 1
ATOM 654 C C . LEU A 1 105 ? -35.469 2.373 -18.463 1.00 17.57 93 LEU A C 1
ATOM 655 O O . LEU A 1 105 ? -34.691 2.710 -19.345 1.00 17.92 93 LEU A O 1
ATOM 660 N N . GLY A 1 106 ? -36.315 3.219 -17.891 1.00 16.41 94 GLY A N 1
ATOM 661 C CA . GLY A 1 106 ? -36.352 4.613 -18.271 1.00 15.47 94 GLY A CA 1
ATOM 662 C C . GLY A 1 106 ? -35.285 5.468 -17.604 1.00 13.67 94 GLY A C 1
ATOM 663 O O . GLY A 1 106 ? -35.094 6.616 -17.996 1.00 13.18 94 GLY A O 1
ATOM 664 N N . TYR A 1 107 ? -34.601 4.924 -16.597 1.00 18.20 95 TYR A N 1
ATOM 665 C CA . TYR A 1 107 ? -33.522 5.645 -15.911 1.00 17.06 95 TYR A CA 1
ATOM 666 C C . TYR A 1 107 ? -32.203 4.886 -16.034 1.00 18.47 95 TYR A C 1
ATOM 667 O O . TYR A 1 107 ? -31.737 4.297 -15.056 1.00 18.62 95 TYR A O 1
ATOM 676 N N . PRO A 1 108 ? -31.587 4.904 -17.226 1.00 14.38 96 PRO A N 1
ATOM 677 C CA . PRO A 1 108 ? -30.405 4.072 -17.503 1.00 16.72 96 PRO A CA 1
ATOM 678 C C . PRO A 1 108 ? -29.195 4.265 -16.564 1.00 18.99 96 PRO A C 1
ATOM 679 O O . PRO A 1 108 ? -28.433 3.313 -16.387 1.00 23.03 96 PRO A O 1
ATOM 683 N N . ILE A 1 109 ? -29.008 5.443 -15.970 1.00 12.98 97 ILE A N 1
ATOM 684 C CA . ILE A 1 109 ? -27.861 5.612 -15.073 1.00 12.99 97 ILE A CA 1
ATOM 685 C C . ILE A 1 109 ? -28.055 4.802 -13.789 1.00 12.88 97 ILE A C 1
ATOM 686 O O . ILE A 1 109 ? -27.084 4.370 -13.166 1.00 13.82 97 ILE A O 1
ATOM 691 N N . VAL A 1 110 ? -29.317 4.577 -13.423 1.00 12.50 98 VAL A N 1
ATOM 692 C CA . VAL A 1 110 ? -29.660 3.787 -12.247 1.00 12.73 98 VAL A CA 1
ATOM 693 C C . VAL A 1 110 ? -29.184 2.345 -12.412 1.00 14.69 98 VAL A C 1
ATOM 694 O O . VAL A 1 110 ? -28.681 1.728 -11.469 1.00 15.60 98 VAL A O 1
ATOM 698 N N . LEU A 1 111 ? -29.329 1.820 -13.625 1.00 20.62 99 LEU A N 1
ATOM 699 C CA . LEU A 1 111 ? -28.901 0.459 -13.932 1.00 24.75 99 LEU A CA 1
ATOM 700 C C . LEU A 1 111 ? -27.393 0.370 -14.185 1.00 30.60 99 LEU A C 1
ATOM 701 O O . LEU A 1 111 ? -26.731 -0.550 -13.708 1.00 32.99 99 LEU A O 1
ATOM 706 N N . SER A 1 112 ? -26.856 1.327 -14.938 1.00 18.65 100 SER A N 1
ATOM 707 C CA . SER A 1 112 ? -25.432 1.325 -15.258 1.00 20.39 100 SER A CA 1
ATOM 708 C C . SER A 1 112 ? -24.545 1.486 -14.013 1.00 20.76 100 SER A C 1
ATOM 709 O O . SER A 1 112 ? -23.448 0.939 -13.954 1.00 22.84 100 SER A O 1
ATOM 712 N N . GLU A 1 113 ? -25.019 2.225 -13.018 1.00 25.57 101 GLU A N 1
ATOM 713 C CA . GLU A 1 113 ? -24.225 2.421 -11.806 1.00 24.25 101 GLU A CA 1
ATOM 714 C C . GLU A 1 113 ? -24.704 1.587 -10.618 1.00 22.69 101 GLU A C 1
ATOM 715 O O . GLU A 1 113 ? -24.187 1.738 -9.516 1.00 20.21 101 GLU A O 1
ATOM 721 N N . ALA A 1 114 ? -25.686 0.714 -10.850 1.00 19.30 102 ALA A N 1
ATOM 722 C CA . ALA A 1 114 ? -26.186 -0.211 -9.824 1.00 20.18 102 ALA A CA 1
ATOM 723 C C . ALA A 1 114 ? -26.625 0.494 -8.539 1.00 18.77 102 ALA A C 1
ATOM 724 O O . ALA A 1 114 ? -26.282 0.065 -7.431 1.00 20.09 102 ALA A O 1
ATOM 726 N N . LEU A 1 115 ? -27.374 1.581 -8.691 1.00 16.48 103 LEU A N 1
ATOM 727 C CA . LEU A 1 115 ? -27.806 2.372 -7.548 1.00 15.41 103 LEU A CA 1
ATOM 728 C C . LEU A 1 115 ? -28.948 1.678 -6.818 1.00 15.83 103 LEU A C 1
ATOM 729 O O . LEU A 1 115 ? -29.876 1.177 -7.447 1.00 15.75 103 LEU A O 1
ATOM 734 N N . THR A 1 116 ? -28.873 1.657 -5.493 1.00 16.61 104 THR A N 1
ATOM 735 C CA . THR A 1 116 ? -29.899 1.026 -4.674 1.00 17.48 104 THR A CA 1
ATOM 736 C C . THR A 1 116 ? -30.715 2.070 -3.920 1.00 16.41 104 THR A C 1
ATOM 737 O O . THR A 1 116 ? -31.774 1.775 -3.383 1.00 17.01 104 THR A O 1
ATOM 741 N N . ALA A 1 117 ? -30.213 3.298 -3.895 1.00 15.19 105 ALA A N 1
ATOM 742 C CA . ALA A 1 117 ? -30.925 4.421 -3.286 1.00 14.42 105 ALA A CA 1
ATOM 743 C C . ALA A 1 117 ? -30.419 5.713 -3.923 1.00 12.93 105 ALA A C 1
ATOM 744 O O . ALA A 1 117 ? -29.246 5.794 -4.277 1.00 13.02 105 ALA A O 1
ATOM 746 N N . MET A 1 118 ? -31.284 6.718 -4.063 1.00 16.45 106 MET A N 1
ATOM 747 C CA . MET A 1 118 ? -30.864 7.973 -4.689 1.00 15.38 106 MET A CA 1
ATOM 748 C C . MET A 1 118 ? -31.716 9.203 -4.364 1.00 15.13 106 MET A C 1
ATOM 749 O O . MET A 1 118 ? -32.892 9.106 -4.014 1.00 15.53 106 MET A O 1
ATOM 754 N N . VAL A 1 119 ? -31.079 10.363 -4.479 1.00 13.51 107 VAL A N 1
ATOM 755 C CA . VAL A 1 119 ? -31.748 11.655 -4.443 1.00 13.59 107 VAL A CA 1
ATOM 756 C C . VAL A 1 119 ? -31.334 12.424 -5.692 1.00 12.88 107 VAL A C 1
ATOM 757 O O . VAL A 1 119 ? -30.147 12.550 -5.994 1.00 12.74 107 VAL A O 1
ATOM 761 N N . ALA A 1 120 ? -32.316 12.926 -6.425 1.00 11.31 108 ALA A N 1
ATOM 762 C CA . ALA A 1 120 ? -32.053 13.712 -7.618 1.00 10.95 108 ALA A CA 1
ATOM 763 C C . ALA A 1 120 ? -32.572 15.114 -7.363 1.00 11.79 108 ALA A C 1
ATOM 764 O O . ALA A 1 120 ? -33.734 15.289 -7.021 1.00 12.73 108 ALA A O 1
ATOM 766 N N . ILE A 1 121 ? -31.712 16.113 -7.520 1.00 10.28 109 ILE A N 1
ATOM 767 C CA . ILE A 1 121 ? -32.088 17.482 -7.182 1.00 11.56 109 ILE A CA 1
ATOM 768 C C . ILE A 1 121 ? -31.997 18.432 -8.370 1.00 11.96 109 ILE A C 1
ATOM 769 O O . ILE A 1 121 ? -30.959 18.515 -9.024 1.00 11.80 109 ILE A O 1
ATOM 774 N N . PRO A 1 122 ? -33.088 19.162 -8.643 1.00 12.89 110 PRO A N 1
ATOM 775 C CA . PRO A 1 122 ? -33.110 20.150 -9.726 1.00 13.81 110 PRO A CA 1
ATOM 776 C C . PRO A 1 122 ? -32.083 21.240 -9.507 1.00 15.06 110 PRO A C 1
ATOM 777 O O . PRO A 1 122 ? -32.002 21.797 -8.411 1.00 16.16 110 PRO A O 1
ATOM 781 N N . LEU A 1 123 ? -31.289 21.507 -10.540 1.00 16.52 111 LEU A N 1
ATOM 782 C CA . LEU A 1 123 ? -30.328 22.592 -10.520 1.00 17.77 111 LEU A CA 1
ATOM 783 C C . LEU A 1 123 ? -30.914 23.807 -11.232 1.00 19.73 111 LEU A C 1
ATOM 784 O O . LEU A 1 123 ? -31.246 23.744 -12.418 1.00 19.73 111 LEU A O 1
ATOM 789 N N . TRP A 1 124 ? -31.032 24.912 -10.506 1.00 20.82 112 TRP A N 1
ATOM 790 C CA . TRP A 1 124 ? -31.571 26.140 -11.070 1.00 23.27 112 TRP A CA 1
ATOM 791 C C . TRP A 1 124 ? -30.473 27.133 -11.407 1.00 25.27 112 TRP A C 1
ATOM 792 O O . TRP A 1 124 ? -29.516 27.302 -10.653 1.00 25.72 112 TRP A O 1
ATOM 803 N N . LYS A 1 125 ? -30.622 27.773 -12.559 1.00 30.38 113 LYS A N 1
ATOM 804 C CA . LYS A 1 125 ? -29.761 28.868 -12.964 1.00 32.57 113 LYS A CA 1
ATOM 805 C C . LYS A 1 125 ? -30.689 30.016 -13.335 1.00 35.55 113 LYS A C 1
ATOM 806 O O . LYS A 1 125 ? -31.654 29.817 -14.078 1.00 35.43 113 LYS A O 1
ATOM 812 N N . ASN A 1 126 ? -30.401 31.206 -12.815 1.00 66.54 114 ASN A N 1
ATOM 813 C CA . ASN A 1 126 ? -31.344 32.320 -12.865 1.00 69.72 114 ASN A CA 1
ATOM 814 C C . ASN A 1 126 ? -32.655 31.899 -12.211 1.00 69.01 114 ASN A C 1
ATOM 815 O O . ASN A 1 126 ? -32.652 31.280 -11.145 1.00 67.41 114 ASN A O 1
ATOM 820 N N . ASN A 1 127 ? -33.774 32.216 -12.850 1.00 50.64 115 ASN A N 1
ATOM 821 C CA . ASN A 1 127 ? -35.069 31.807 -12.325 1.00 50.38 115 ASN A CA 1
ATOM 822 C C . ASN A 1 127 ? -35.651 30.624 -13.094 1.00 48.06 115 ASN A C 1
ATOM 823 O O . ASN A 1 127 ? -36.869 30.464 -13.163 1.00 48.89 115 ASN A O 1
ATOM 825 N N . ARG A 1 128 ? -34.782 29.793 -13.662 1.00 33.48 116 ARG A N 1
ATOM 826 C CA . ARG A 1 128 ? -35.234 28.672 -14.484 1.00 31.25 116 ARG A CA 1
ATOM 827 C C . ARG A 1 128 ? -34.554 27.346 -14.127 1.00 27.53 116 ARG A C 1
ATOM 828 O O . ARG A 1 128 ? -33.394 27.322 -13.726 1.00 26.73 116 ARG A O 1
ATOM 830 N N . VAL A 1 129 ? -35.291 26.247 -14.272 1.00 31.73 117 VAL A N 1
ATOM 831 C CA . VAL A 1 129 ? -34.733 24.915 -14.057 1.00 29.06 117 VAL A CA 1
ATOM 832 C C . VAL A 1 129 ? -33.758 24.641 -15.182 1.00 26.18 117 VAL A C 1
ATOM 833 O O . VAL A 1 129 ? -33.952 25.111 -16.297 1.00 27.39 117 VAL A O 1
ATOM 837 N N . TYR A 1 130 ? -32.717 23.872 -14.905 1.00 22.02 118 TYR A N 1
ATOM 838 C CA . TYR A 1 130 ? -31.603 23.787 -15.836 1.00 21.50 118 TYR A CA 1
ATOM 839 C C . TYR A 1 130 ? -31.021 22.383 -15.946 1.00 19.13 118 TYR A C 1
ATOM 840 O O . TYR A 1 130 ? -30.976 21.800 -17.028 1.00 18.99 118 TYR A O 1
ATOM 849 N N . GLY A 1 131 ? -30.565 21.844 -14.825 1.00 16.58 119 GLY A N 1
ATOM 850 C CA . GLY A 1 131 ? -29.916 20.548 -14.826 1.00 14.93 119 GLY A CA 1
ATOM 851 C C . GLY A 1 131 ? -30.343 19.725 -13.634 1.00 13.37 119 GLY A C 1
ATOM 852 O O . GLY A 1 131 ? -31.372 19.999 -13.021 1.00 13.45 119 GLY A O 1
ATOM 853 N N . ALA A 1 132 ? -29.557 18.709 -13.304 1.00 12.34 120 ALA A N 1
ATOM 854 C CA . ALA A 1 132 ? -29.882 17.867 -12.167 1.00 11.19 120 ALA A CA 1
ATOM 855 C C . ALA A 1 132 ? -28.627 17.373 -11.466 1.00 11.09 120 ALA A C 1
ATOM 856 O O . ALA A 1 132 ? -27.622 17.055 -12.105 1.00 11.44 120 ALA A O 1
ATOM 858 N N . LEU A 1 133 ? -28.691 17.315 -10.144 1.00 11.03 121 LEU A N 1
ATOM 859 C CA . LEU A 1 133 ? -27.649 16.663 -9.369 1.00 11.15 121 LEU A CA 1
ATOM 860 C C . LEU A 1 133 ? -28.200 15.336 -8.880 1.00 10.14 121 LEU A C 1
ATOM 861 O O . LEU A 1 133 ? -29.298 15.285 -8.320 1.00 9.80 121 LEU A O 1
ATOM 866 N N . LEU A 1 134 ? -27.448 14.264 -9.109 1.00 10.03 122 LEU A N 1
ATOM 867 C CA . LEU A 1 134 ? -27.842 12.941 -8.635 1.00 9.52 122 LEU A CA 1
ATOM 868 C C . LEU A 1 134 ? -26.898 12.469 -7.534 1.00 10.44 122 LEU A C 1
ATOM 869 O O . LEU A 1 134 ? -25.686 12.433 -7.719 1.00 11.38 122 LEU A O 1
ATOM 874 N N . LEU A 1 135 ? -27.455 12.124 -6.382 1.00 10.56 123 LEU A N 1
ATOM 875 C CA . LEU A 1 135 ? -26.673 11.571 -5.284 1.00 11.78 123 LEU A CA 1
ATOM 876 C C . LEU A 1 135 ? -27.176 10.150 -5.051 1.00 11.68 123 LEU A C 1
ATOM 877 O O . LEU A 1 135 ? -28.364 9.954 -4.818 1.00 11.13 123 LEU A O 1
ATOM 882 N N . GLY A 1 136 ? -26.292 9.160 -5.146 1.00 12.57 124 GLY A N 1
ATOM 883 C CA . GLY A 1 136 ? -26.718 7.772 -5.097 1.00 12.82 124 GLY A CA 1
ATOM 884 C C . GLY A 1 136 ? -25.929 6.865 -4.164 1.00 14.75 124 GLY A C 1
ATOM 885 O O . GLY A 1 136 ? -24.763 7.138 -3.840 1.00 16.07 124 GLY A O 1
ATOM 886 N N . GLN A 1 137 ? -26.580 5.790 -3.725 1.00 15.29 125 GLN A N 1
ATOM 887 C CA . GLN A 1 137 ? -25.940 4.765 -2.903 1.00 17.51 125 GLN A CA 1
ATOM 888 C C . GLN A 1 137 ? -25.957 3.424 -3.628 1.00 18.19 125 GLN A C 1
ATOM 889 O O . GLN A 1 137 ? -26.760 3.206 -4.535 1.00 16.95 125 GLN A O 1
ATOM 895 N N . ARG A 1 138 ? -25.069 2.525 -3.223 1.00 20.57 126 ARG A N 1
ATOM 896 C CA . ARG A 1 138 ? -25.083 1.164 -3.737 1.00 21.94 126 ARG A CA 1
ATOM 897 C C . ARG A 1 138 ? -25.210 0.163 -2.593 1.00 24.33 126 ARG A C 1
ATOM 898 O O . ARG A 1 138 ? -25.098 0.525 -1.419 1.00 25.14 126 ARG A O 1
ATOM 906 N N . GLU A 1 139 ? -25.473 -1.090 -2.952 1.00 25.75 127 GLU A N 1
ATOM 907 C CA . GLU A 1 139 ? -25.384 -2.211 -2.025 1.00 28.80 127 GLU A CA 1
ATOM 908 C C . GLU A 1 139 ? -26.192 -2.048 -0.748 1.00 29.04 127 GLU A C 1
ATOM 909 O O . GLU A 1 139 ? -25.733 -2.410 0.331 1.00 31.60 127 GLU A O 1
ATOM 915 N N . GLY A 1 140 ? -27.392 -1.496 -0.877 1.00 26.76 128 GLY A N 1
ATOM 916 C CA . GLY A 1 140 ? -28.319 -1.435 0.233 1.00 27.36 128 GLY A CA 1
ATOM 917 C C . GLY A 1 140 ? -28.077 -0.338 1.249 1.00 27.17 128 GLY A C 1
ATOM 918 O O . GLY A 1 140 ? -28.851 -0.204 2.196 1.00 27.93 128 GLY A O 1
ATOM 919 N N . ARG A 1 141 ? -27.018 0.447 1.059 1.00 26.53 129 ARG A N 1
ATOM 920 C CA . ARG A 1 141 ? -26.703 1.533 1.990 1.00 26.70 129 ARG A CA 1
ATOM 921 C C . ARG A 1 141 ? -27.765 2.618 1.940 1.00 24.41 129 ARG A C 1
ATOM 922 O O . ARG A 1 141 ? -28.042 3.162 0.881 1.00 21.98 129 ARG A O 1
ATOM 930 N N . PRO A 1 142 ? -28.365 2.936 3.095 1.00 25.59 130 PRO A N 1
ATOM 931 C CA . PRO A 1 142 ? -29.454 3.918 3.141 1.00 24.09 130 PRO A CA 1
ATOM 932 C C . PRO A 1 142 ? -28.984 5.313 2.757 1.00 22.42 130 PRO A C 1
ATOM 933 O O . PRO A 1 142 ? -27.797 5.615 2.880 1.00 23.08 130 PRO A O 1
ATOM 937 N N . LEU A 1 143 ? -29.910 6.141 2.285 1.00 20.66 131 LEU A N 1
ATOM 938 C CA . LEU A 1 143 ? -29.642 7.557 2.113 1.00 19.67 131 LEU A CA 1
ATOM 939 C C . LEU A 1 143 ? -29.297 8.142 3.475 1.00 21.93 131 LEU A C 1
ATOM 940 O O . LEU A 1 143 ? -29.965 7.840 4.462 1.00 23.71 131 LEU A O 1
ATOM 945 N N . PRO A 1 144 ? -28.251 8.976 3.534 1.00 23.27 132 PRO A N 1
ATOM 946 C CA . PRO A 1 144 ? -27.877 9.628 4.793 1.00 25.75 132 PRO A CA 1
ATOM 947 C C . PRO A 1 144 ? -29.025 10.480 5.309 1.00 26.16 132 PRO A C 1
ATOM 948 O O . PRO A 1 144 ? -29.781 11.031 4.510 1.00 24.28 132 PRO A O 1
ATOM 952 N N . GLU A 1 145 ? -29.163 10.565 6.625 1.00 46.61 133 GLU A N 1
ATOM 953 C CA . GLU A 1 145 ? -30.269 11.297 7.219 1.00 47.80 133 GLU A CA 1
ATOM 954 C C . GLU A 1 145 ? -30.239 12.772 6.840 1.00 47.29 133 GLU A C 1
ATOM 955 O O . GLU A 1 145 ? -29.194 13.423 6.910 1.00 47.85 133 GLU A O 1
ATOM 961 N N . GLY A 1 146 ? -31.391 13.291 6.431 1.00 71.61 134 GLY A N 1
ATOM 962 C CA . GLY A 1 146 ? -31.517 14.697 6.106 1.00 71.58 134 GLY A CA 1
ATOM 963 C C . GLY A 1 146 ? -31.133 15.012 4.676 1.00 68.70 134 GLY A C 1
ATOM 964 O O . GLY A 1 146 ? -31.326 16.136 4.212 1.00 68.51 134 GLY A O 1
ATOM 965 N N . SER A 1 147 ? -30.604 14.016 3.968 1.00 56.46 135 SER A N 1
ATOM 966 C CA . SER A 1 147 ? -30.180 14.206 2.580 1.00 54.10 135 SER A CA 1
ATOM 967 C C . SER A 1 147 ? -31.362 14.475 1.648 1.00 52.66 135 SER A C 1
ATOM 968 O O . SER A 1 147 ? -31.185 14.685 0.448 1.00 50.96 135 SER A O 1
ATOM 971 N N . THR A 1 148 ? -32.565 14.474 2.209 1.00 42.82 136 THR A N 1
ATOM 972 C CA . THR A 1 148 ? -33.759 14.821 1.460 1.00 42.21 136 THR A CA 1
ATOM 973 C C . THR A 1 148 ? -33.973 16.334 1.471 1.00 43.69 136 THR A C 1
ATOM 974 O O . THR A 1 148 ? -34.522 16.901 0.535 1.00 43.58 136 THR A O 1
ATOM 978 N N . THR A 1 149 ? -33.526 16.976 2.545 1.00 23.58 137 THR A N 1
ATOM 979 C CA . THR A 1 149 ? -33.654 18.415 2.722 1.00 25.38 137 THR A CA 1
ATOM 980 C C . THR A 1 149 ? -32.328 19.093 2.315 1.00 24.98 137 THR A C 1
ATOM 981 O O . THR A 1 149 ? -32.103 20.289 2.552 1.00 26.84 137 THR A O 1
ATOM 985 N N . PHE A 1 150 ? -31.465 18.305 1.680 1.00 26.76 138 PHE A N 1
ATOM 986 C CA . PHE A 1 150 ? -30.134 18.737 1.242 1.00 26.40 138 PHE A CA 1
ATOM 987 C C . PHE A 1 150 ? -30.163 19.990 0.355 1.00 26.81 138 PHE A C 1
ATOM 988 O O . PHE A 1 150 ? -31.010 20.109 -0.529 1.00 26.46 138 PHE A O 1
ATOM 996 N N . ARG A 1 151 ? -29.228 20.911 0.594 1.00 23.41 139 ARG A N 1
ATOM 997 C CA . ARG A 1 151 ? -29.176 22.173 -0.143 1.00 24.16 139 ARG A CA 1
ATOM 998 C C . ARG A 1 151 ? -28.032 22.253 -1.154 1.00 23.24 139 ARG A C 1
ATOM 999 O O . ARG A 1 151 ? -26.885 21.933 -0.841 1.00 23.72 139 ARG A O 1
ATOM 1007 N N . ILE A 1 152 ? -28.360 22.711 -2.359 1.00 33.94 140 ILE A N 1
ATOM 1008 C CA . ILE A 1 152 ? -27.374 22.945 -3.405 1.00 33.36 140 ILE A CA 1
ATOM 1009 C C . ILE A 1 152 ? -26.617 24.241 -3.156 1.00 36.09 140 ILE A C 1
ATOM 1010 O O . ILE A 1 152 ? -25.387 24.269 -3.188 1.00 36.82 140 ILE A O 1
ATOM 1015 N N . ASN A 1 153 ? -27.381 25.303 -2.905 1.00 32.84 141 ASN A N 1
ATOM 1016 C CA . ASN A 1 153 ? -26.891 26.681 -2.872 1.00 35.80 141 ASN A CA 1
ATOM 1017 C C . ASN A 1 153 ? -25.541 26.898 -2.191 1.00 37.68 141 ASN A C 1
ATOM 1018 O O . ASN A 1 153 ? -25.287 26.380 -1.103 1.00 38.16 141 ASN A O 1
ATOM 1023 N N . GLN A 1 154 ? -24.689 27.668 -2.864 1.00 38.26 142 GLN A N 1
ATOM 1024 C CA . GLN A 1 154 ? -23.340 27.977 -2.404 1.00 40.69 142 GLN A CA 1
ATOM 1025 C C . GLN A 1 154 ? -22.516 26.718 -2.147 1.00 39.20 142 GLN A C 1
ATOM 1026 O O . GLN A 1 154 ? -21.837 26.609 -1.131 1.00 41.04 142 GLN A O 1
ATOM 1028 N N . ARG A 1 155 ? -22.580 25.769 -3.073 1.00 33.88 143 ARG A N 1
ATOM 1029 C CA . ARG A 1 155 ? -21.798 24.548 -2.946 1.00 32.76 1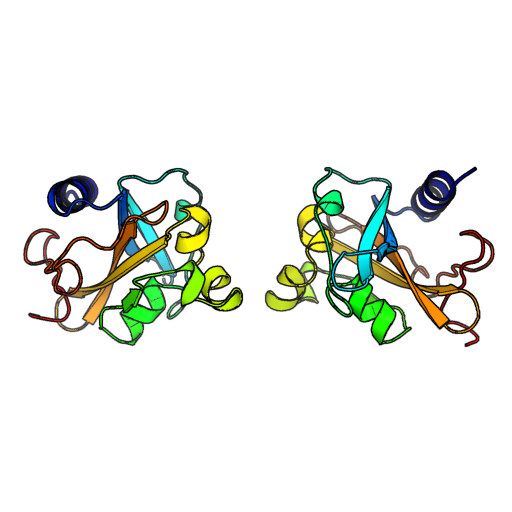43 ARG A CA 1
ATOM 1030 C C . ARG A 1 155 ? -21.533 23.919 -4.309 1.00 30.77 143 ARG A C 1
ATOM 1031 O O . ARG A 1 155 ? -20.765 22.963 -4.432 1.00 30.29 143 ARG A O 1
ATOM 1039 N N . LEU A 1 156 ? -22.166 24.476 -5.335 1.00 27.48 144 LEU A N 1
ATOM 1040 C CA . LEU A 1 156 ? -22.005 23.980 -6.692 1.00 26.00 144 LEU A CA 1
ATOM 1041 C C . LEU A 1 156 ? -22.094 25.146 -7.671 1.00 27.41 144 LEU A C 1
ATOM 1042 O O . LEU A 1 156 ? -22.946 25.163 -8.560 1.00 26.08 144 LEU A O 1
ATOM 1047 N N . GLY A 1 157 ? -21.218 26.128 -7.491 1.00 30.49 145 GLY A N 1
ATOM 1048 C CA . GLY A 1 157 ? -21.156 27.272 -8.378 1.00 32.51 145 GLY A CA 1
ATOM 1049 C C . GLY A 1 157 ? -22.360 28.191 -8.291 1.00 32.94 145 GLY A C 1
ATOM 1050 O O . GLY A 1 157 ? -22.778 28.589 -7.204 1.00 33.82 145 GLY A O 1
ATOM 1051 N N . SER A 1 158 ? -22.920 28.524 -9.449 1.00 48.50 146 SER A N 1
ATOM 1052 C CA . SER A 1 158 ? -24.040 29.452 -9.528 1.00 49.58 146 SER A CA 1
ATOM 1053 C C . SER A 1 158 ? -25.388 28.742 -9.436 1.00 46.74 146 SER A C 1
ATOM 1054 O O . SER A 1 158 ? -26.438 29.379 -9.498 1.00 47.62 146 SER A O 1
ATOM 1057 N N . PHE A 1 159 ? -25.362 27.423 -9.292 1.00 31.01 147 PHE A N 1
ATOM 1058 C CA . PHE A 1 159 ? -26.604 26.661 -9.241 1.00 28.74 147 PHE A CA 1
ATOM 1059 C C . PHE A 1 159 ? -27.267 26.759 -7.874 1.00 29.10 147 PHE A C 1
ATOM 1060 O O . PHE A 1 159 ? -26.597 26.875 -6.850 1.00 30.13 147 PHE A O 1
ATOM 1068 N N . THR A 1 160 ? -28.593 26.740 -7.873 1.00 25.41 148 THR A N 1
ATOM 1069 C CA . THR A 1 160 ? -29.359 26.650 -6.641 1.00 25.70 148 THR A CA 1
ATOM 1070 C C . THR A 1 160 ? -30.367 25.521 -6.808 1.00 23.22 148 THR A C 1
ATOM 1071 O O . THR A 1 160 ? -30.476 24.929 -7.893 1.00 21.52 148 THR A O 1
ATOM 1075 N N . ASP A 1 161 ? -31.095 25.205 -5.742 1.00 23.32 149 ASP A N 1
ATOM 1076 C CA . ASP A 1 161 ? -32.129 24.185 -5.853 1.00 21.50 149 ASP A CA 1
ATOM 1077 C C . ASP A 1 161 ? -33.519 24.813 -5.882 1.00 23.15 149 ASP A C 1
ATOM 1078 O O . ASP A 1 161 ? -33.653 26.026 -6.048 1.00 25.55 149 ASP A O 1
ATOM 1083 N N . GLU A 1 162 ? -34.545 23.984 -5.724 1.00 27.64 150 GLU A N 1
ATOM 1084 C CA . GLU A 1 162 ? -35.927 24.429 -5.869 1.00 30.06 150 GLU A CA 1
ATOM 1085 C C . GLU A 1 162 ? -36.417 25.221 -4.659 1.00 30.71 150 GLU A C 1
ATOM 1086 O O . GLU A 1 162 ? -37.397 25.962 -4.740 1.00 31.96 150 GLU A O 1
ATOM 1092 N N . ILE A 1 163 ? -35.730 25.064 -3.536 1.00 36.48 151 ILE A N 1
ATOM 1093 C CA . ILE A 1 163 ? -36.140 25.718 -2.302 1.00 36.81 151 ILE A CA 1
ATOM 1094 C C . ILE A 1 163 ? -35.977 27.240 -2.391 1.00 37.93 151 ILE A C 1
ATOM 1095 O O . ILE A 1 163 ? -34.907 27.733 -2.761 1.00 36.95 151 ILE A O 1
ATOM 1100 N N . ASN A 1 164 ? -37.063 27.951 -2.069 1.00 50.62 152 ASN A N 1
ATOM 1101 C CA . ASN A 1 164 ? -37.205 29.414 -2.196 1.00 51.73 152 ASN A CA 1
ATOM 1102 C C . ASN A 1 164 ? -37.607 29.913 -3.589 1.00 52.49 152 ASN A C 1
ATOM 1103 O O . ASN A 1 164 ? -37.524 31.112 -3.869 1.00 53.64 152 ASN A O 1
ATOM 1108 N N . LYS A 1 165 ? -38.047 29.004 -4.455 1.00 51.77 153 LYS A N 1
ATOM 1109 C CA . LYS A 1 165 ? -38.505 29.390 -5.792 1.00 52.09 153 LYS A CA 1
ATOM 1110 C C . LYS A 1 165 ? -40.007 29.686 -5.819 1.00 53.20 153 LYS A C 1
ATOM 1111 O O . LYS A 1 165 ? -40.836 28.797 -5.612 1.00 53.09 153 LYS A O 1
ATOM 1117 N N . PHE B 1 23 ? -35.135 -37.834 -26.601 1.00 63.84 11 PHE B N 1
ATOM 1118 C CA . PHE B 1 23 ? -35.074 -37.184 -27.908 1.00 61.16 11 PHE B CA 1
ATOM 1119 C C . PHE B 1 23 ? -34.033 -36.062 -27.947 1.00 58.56 11 PHE B C 1
ATOM 1120 O O . PHE B 1 23 ? -33.909 -35.282 -27.001 1.00 57.00 11 PHE B O 1
ATOM 1128 N N . ASP B 1 24 ? -33.295 -35.989 -29.052 1.00 50.53 12 ASP B N 1
ATOM 1129 C CA . ASP B 1 24 ? -32.206 -35.029 -29.209 1.00 48.67 12 ASP B CA 1
ATOM 1130 C C . ASP B 1 24 ? -32.690 -33.746 -29.885 1.00 44.58 12 ASP B C 1
ATOM 1131 O O . ASP B 1 24 ? -32.586 -33.605 -31.103 1.00 43.99 12 ASP B O 1
ATOM 1136 N N . TYR B 1 25 ? -33.207 -32.813 -29.090 1.00 51.37 13 TYR B N 1
ATOM 1137 C CA . TYR B 1 25 ? -33.729 -31.554 -29.620 1.00 47.81 13 TYR B CA 1
ATOM 1138 C C . TYR B 1 25 ? -32.657 -30.685 -30.271 1.00 46.40 13 TYR B C 1
ATOM 1139 O O . TYR B 1 25 ? -32.921 -29.995 -31.255 1.00 44.50 13 TYR B O 1
ATOM 1148 N N . GLN B 1 26 ? -31.453 -30.717 -29.712 1.00 33.43 14 GLN B N 1
ATOM 1149 C CA . GLN B 1 26 ? -30.346 -29.911 -30.213 1.00 32.62 14 GLN B CA 1
ATOM 1150 C C . GLN B 1 26 ? -29.939 -30.334 -31.617 1.00 33.70 14 GLN B C 1
ATOM 1151 O O . GLN B 1 26 ? -29.588 -29.504 -32.451 1.00 32.24 14 GLN B O 1
ATOM 1157 N N . ASP B 1 27 ? -29.988 -31.634 -31.872 1.00 35.86 15 ASP B N 1
ATOM 1158 C CA . ASP B 1 27 ? -29.582 -32.173 -33.159 1.00 37.59 15 ASP B CA 1
ATOM 1159 C C . ASP B 1 27 ? -30.581 -31.771 -34.234 1.00 35.67 15 ASP B C 1
ATOM 1160 O O . ASP B 1 27 ? -30.204 -31.332 -35.317 1.00 35.32 15 ASP B O 1
ATOM 1165 N N . ALA B 1 28 ? -31.862 -31.925 -33.922 1.00 34.11 16 ALA B N 1
ATOM 1166 C CA . ALA B 1 28 ? -32.923 -31.608 -34.867 1.00 32.71 16 ALA B CA 1
ATOM 1167 C C . ALA B 1 28 ? -32.991 -30.103 -35.137 1.00 29.37 16 ALA B C 1
ATOM 1168 O O . ALA B 1 28 ? -33.290 -29.672 -36.251 1.00 28.66 16 ALA B O 1
ATOM 1170 N N . LEU B 1 29 ? -32.697 -29.308 -34.117 1.00 27.61 17 LEU B N 1
ATOM 1171 C CA . LEU B 1 29 ? -32.699 -27.858 -34.261 1.00 24.78 17 LEU B CA 1
ATOM 1172 C C . LEU B 1 29 ? -31.606 -27.400 -35.223 1.00 25.05 17 LEU B C 1
ATOM 1173 O O . LEU B 1 29 ? -31.864 -26.610 -36.125 1.00 23.73 17 LEU B O 1
ATOM 1178 N N . ASP B 1 30 ? -30.389 -27.900 -35.027 1.00 27.07 18 ASP B N 1
ATOM 1179 C CA . ASP B 1 30 ? -29.281 -27.576 -35.918 1.00 27.93 18 ASP B CA 1
ATOM 1180 C C . ASP B 1 30 ? -29.619 -27.923 -37.365 1.00 28.88 18 ASP B C 1
ATOM 1181 O O . ASP B 1 30 ? -29.372 -27.135 -38.276 1.00 28.21 18 ASP B O 1
ATOM 1186 N N . GLU B 1 31 ? -30.190 -29.109 -37.565 1.00 31.76 19 GLU B N 1
ATOM 1187 C CA . GLU B 1 31 ? -30.545 -29.589 -38.897 1.00 33.28 19 GLU B CA 1
ATOM 1188 C C . GLU B 1 31 ? -31.600 -28.693 -39.532 1.00 30.94 19 GLU B C 1
ATOM 1189 O O . GLU B 1 31 ? -31.483 -28.293 -40.691 1.00 31.26 19 GLU B O 1
ATOM 1191 N N . ILE B 1 32 ? -32.635 -28.383 -38.764 1.00 27.91 20 ILE B N 1
ATOM 1192 C CA . ILE B 1 32 ? -33.677 -27.497 -39.244 1.00 25.88 20 ILE B CA 1
ATOM 1193 C C . ILE B 1 32 ? -33.091 -26.141 -39.638 1.00 24.17 20 ILE B C 1
ATOM 1194 O O . ILE B 1 32 ? -33.368 -25.639 -40.720 1.00 24.11 20 ILE B O 1
ATOM 1199 N N . ARG B 1 33 ? -32.255 -25.568 -38.778 1.00 23.15 21 ARG B N 1
ATOM 1200 C CA . ARG B 1 33 ? -31.679 -24.258 -39.064 1.00 21.76 21 ARG B CA 1
ATOM 1201 C C . ARG B 1 33 ? -30.826 -24.280 -40.335 1.00 23.56 21 ARG B C 1
ATOM 1202 O O . ARG B 1 33 ? -30.909 -23.369 -41.163 1.00 22.94 21 ARG B O 1
ATOM 1210 N N . GLU B 1 34 ? -30.015 -25.325 -40.485 1.00 33.11 22 GLU B N 1
ATOM 1211 C CA . GLU B 1 34 ? -29.111 -25.438 -41.627 1.00 35.35 22 GLU B CA 1
ATOM 1212 C C . GLU B 1 34 ? -29.848 -25.610 -42.953 1.00 36.32 22 GLU B C 1
ATOM 1213 O O . GLU B 1 34 ? -29.490 -24.986 -43.947 1.00 36.99 22 GLU B O 1
ATOM 1216 N N . THR B 1 35 ? -30.875 -26.453 -42.966 1.00 29.80 23 THR B N 1
ATOM 1217 C CA . THR B 1 35 ? -31.588 -26.748 -44.205 1.00 31.29 23 THR B CA 1
ATOM 1218 C C . THR B 1 35 ? -32.564 -25.635 -44.589 1.00 29.16 23 THR B C 1
ATOM 1219 O O . THR B 1 35 ? -32.892 -25.469 -45.764 1.00 30.39 23 THR B O 1
ATOM 1223 N N . GLU B 1 36 ? -33.019 -24.874 -43.600 1.00 30.06 24 GLU B N 1
ATOM 1224 C CA . GLU B 1 36 ? -33.917 -23.754 -43.867 1.00 28.28 24 GLU B CA 1
ATOM 1225 C C . GLU B 1 36 ? -33.156 -22.451 -44.130 1.00 27.23 24 GLU B C 1
ATOM 1226 O O . GLU B 1 36 ? -33.763 -21.431 -44.450 1.00 26.12 24 GLU B O 1
ATOM 1232 N N . LYS B 1 37 ? -31.832 -22.496 -43.984 1.00 26.85 25 LYS B N 1
ATOM 1233 C CA . LYS B 1 37 ? -30.971 -21.337 -44.225 1.00 26.54 25 LYS B CA 1
ATOM 1234 C C . LYS B 1 37 ? -31.246 -20.139 -43.305 1.00 23.77 25 LYS B C 1
ATOM 1235 O O . LYS B 1 37 ? -31.316 -19.003 -43.766 1.00 23.17 25 LYS B O 1
ATOM 1241 N N . PHE B 1 38 ? -31.397 -20.392 -42.009 1.00 19.80 26 PHE B N 1
ATOM 1242 C CA . PHE B 1 38 ? -31.530 -19.307 -41.042 1.00 17.65 26 PHE B CA 1
ATOM 1243 C C . PHE B 1 38 ? -30.220 -19.089 -40.292 1.00 17.87 26 PHE B C 1
ATOM 1244 O O . PHE B 1 38 ? -29.452 -20.026 -40.096 1.00 19.34 26 PHE B O 1
ATOM 1252 N N . ASP B 1 39 ? -29.975 -17.852 -39.867 1.00 16.73 27 ASP B N 1
ATOM 1253 C CA . ASP B 1 39 ? -28.800 -17.539 -39.062 1.00 17.06 27 ASP B CA 1
ATOM 1254 C C . ASP B 1 39 ? -28.959 -18.064 -37.640 1.00 16.39 27 ASP B C 1
ATOM 1255 O O . ASP B 1 39 ? -27.976 -18.330 -36.953 1.00 17.35 27 ASP B O 1
ATOM 1260 N N . PHE B 1 40 ? -30.203 -18.211 -37.202 1.00 15.03 28 PHE B N 1
ATOM 1261 C CA . PHE B 1 40 ? -30.472 -18.502 -35.800 1.00 14.43 28 PHE B CA 1
ATOM 1262 C C . PHE B 1 40 ? -31.728 -19.341 -35.622 1.00 14.04 28 PHE B C 1
ATOM 1263 O O . PHE B 1 40 ? -32.704 -19.194 -36.364 1.00 13.50 28 PHE B O 1
ATOM 1271 N N . ALA B 1 41 ? -31.688 -20.242 -34.647 1.00 14.65 29 ALA B N 1
ATOM 1272 C CA . ALA B 1 41 ? -32.864 -21.023 -34.291 1.00 14.55 29 ALA B CA 1
ATOM 1273 C C . ALA B 1 41 ? -32.856 -21.322 -32.800 1.00 14.74 29 ALA B C 1
ATOM 1274 O O . ALA B 1 41 ? -31.795 -21.503 -32.198 1.00 15.73 29 ALA B O 1
ATOM 1276 N N . ALA B 1 42 ? -34.041 -21.354 -32.201 1.00 14.08 30 ALA B N 1
ATOM 1277 C CA . ALA B 1 42 ? -34.151 -21.655 -30.783 1.00 14.55 30 ALA B CA 1
ATOM 1278 C C . ALA B 1 42 ? -35.512 -22.235 -30.451 1.00 14.69 30 ALA B C 1
ATOM 1279 O O . ALA B 1 42 ? -36.509 -21.960 -31.129 1.00 13.91 30 ALA B O 1
ATOM 1281 N N . ILE B 1 43 ? -35.531 -23.048 -29.400 1.00 16.01 31 ILE B N 1
ATOM 1282 C CA . ILE B 1 43 ? -36.744 -23.673 -28.906 1.00 16.63 31 ILE B CA 1
ATOM 1283 C C . ILE B 1 43 ? -37.029 -23.207 -27.483 1.00 16.68 31 ILE B C 1
ATOM 1284 O O . ILE B 1 43 ? -36.179 -23.315 -26.597 1.00 17.61 31 ILE B O 1
ATOM 1289 N N . ALA B 1 44 ? -38.222 -22.671 -27.272 1.00 15.96 32 ALA B N 1
ATOM 1290 C CA . ALA B 1 44 ? -38.652 -22.285 -25.937 1.00 16.40 32 ALA B CA 1
ATOM 1291 C C . ALA B 1 44 ? -39.549 -23.375 -25.368 1.00 18.18 32 ALA B C 1
ATOM 1292 O O . ALA B 1 44 ? -40.497 -23.800 -26.028 1.00 18.32 32 ALA B O 1
ATOM 1294 N N . LEU B 1 45 ? -39.241 -23.821 -24.151 1.00 19.83 33 LEU B N 1
ATOM 1295 C CA . LEU B 1 45 ? -40.008 -24.874 -23.490 1.00 21.98 33 LEU B CA 1
ATOM 1296 C C . LEU B 1 45 ? -40.386 -24.500 -22.047 1.00 23.12 33 LEU B C 1
ATOM 1297 O O . LEU B 1 45 ? -39.716 -23.686 -21.412 1.00 22.76 33 LEU B O 1
ATOM 1302 N N . PRO B 1 46 ? -41.477 -25.089 -21.531 1.00 25.17 34 PRO B N 1
ATOM 1303 C CA . PRO B 1 46 ? -41.956 -24.750 -20.188 1.00 26.62 34 PRO B CA 1
ATOM 1304 C C . PRO B 1 46 ? -41.203 -25.463 -19.067 1.00 29.10 34 PRO B C 1
ATOM 1305 O O . PRO B 1 46 ? -40.847 -26.628 -19.212 1.00 30.62 34 PRO B O 1
ATOM 1309 N N . GLU B 1 47 ? -40.966 -24.751 -17.969 1.00 52.41 35 GLU B N 1
ATOM 1310 C CA . GLU B 1 47 ? -40.396 -25.337 -16.760 1.00 55.31 35 GLU B CA 1
ATOM 1311 C C . GLU B 1 47 ? -41.215 -24.933 -15.540 1.00 57.21 35 GLU B C 1
ATO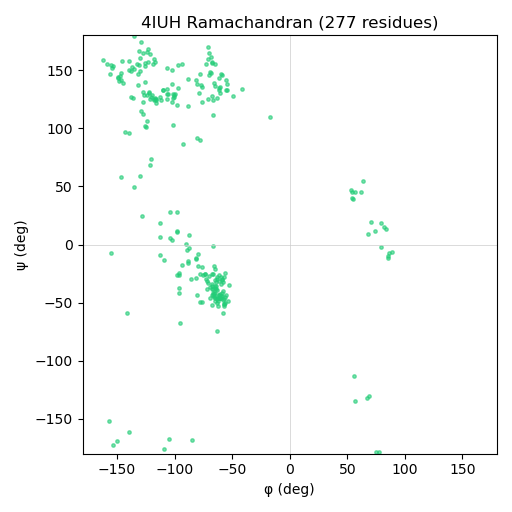M 1312 O O . GLU B 1 47 ? -42.037 -24.021 -15.609 1.00 56.00 35 GLU B O 1
ATOM 1318 N N . ASP B 1 48 ? -40.978 -25.610 -14.421 1.00 68.66 36 ASP B N 1
ATOM 1319 C CA . ASP B 1 48 ? -41.730 -25.361 -13.196 1.00 71.03 36 ASP B CA 1
ATOM 1320 C C . ASP B 1 48 ? -41.446 -23.980 -12.615 1.00 70.42 36 ASP B C 1
ATOM 1321 O O . ASP B 1 48 ? -40.473 -23.791 -11.886 1.00 71.79 36 ASP B O 1
ATOM 1326 N N . ALA B 1 53 ? -44.609 -21.796 -12.934 1.00 41.65 41 ALA B N 1
ATOM 1327 C CA . ALA B 1 53 ? -44.404 -22.225 -14.314 1.00 39.00 41 ALA B CA 1
ATOM 1328 C C . ALA B 1 53 ? -43.769 -21.120 -15.164 1.00 35.72 41 ALA B C 1
ATOM 1329 O O . ALA B 1 53 ? -44.307 -20.023 -15.280 1.00 34.86 41 ALA B O 1
ATOM 1331 N N . VAL B 1 54 ? -42.620 -21.418 -15.754 1.00 29.97 42 VAL B N 1
ATOM 1332 C CA . VAL B 1 54 ? -41.914 -20.450 -16.581 1.00 27.25 42 VAL B CA 1
ATOM 1333 C C . VAL B 1 54 ? -41.527 -21.064 -17.921 1.00 25.33 42 VAL B C 1
ATOM 1334 O O . VAL B 1 54 ? -41.483 -22.288 -18.065 1.00 26.32 42 VAL B O 1
ATOM 1338 N N . ILE B 1 55 ? -41.256 -20.205 -18.898 1.00 22.88 43 ILE B N 1
ATOM 1339 C CA . ILE B 1 55 ? -40.757 -20.642 -20.191 1.00 21.20 43 ILE B CA 1
ATOM 1340 C C . ILE B 1 55 ? -39.301 -20.207 -20.328 1.00 20.43 43 ILE B C 1
ATOM 1341 O O . ILE B 1 55 ? -38.960 -19.059 -20.039 1.00 19.90 43 ILE B O 1
ATOM 1346 N N . LYS B 1 56 ? -38.444 -21.119 -20.770 1.00 20.68 44 LYS B N 1
ATOM 1347 C CA . LYS B 1 56 ? -37.058 -20.765 -21.052 1.00 20.14 44 LYS B CA 1
ATOM 1348 C C . LYS B 1 56 ? -36.667 -21.167 -22.468 1.00 18.85 44 LYS B C 1
ATOM 1349 O O . LYS B 1 56 ? -37.238 -22.095 -23.039 1.00 19.06 44 LYS B O 1
ATOM 1355 N N . TRP B 1 57 ? -35.688 -20.467 -23.028 1.00 17.82 45 TRP B N 1
ATOM 1356 C CA . TRP B 1 57 ? -35.087 -20.883 -24.291 1.00 17.15 45 TRP B CA 1
ATOM 1357 C C . TRP B 1 57 ? -34.078 -21.987 -23.990 1.00 19.15 45 TRP B C 1
ATOM 1358 O O . TRP B 1 57 ? -32.916 -21.719 -23.696 1.00 19.88 45 TRP B O 1
ATOM 1369 N N . LYS B 1 58 ? -34.540 -23.231 -24.053 1.00 20.35 46 LYS B N 1
ATOM 1370 C CA . LYS B 1 58 ? -33.754 -24.372 -23.604 1.00 22.83 46 LYS B CA 1
ATOM 1371 C C . LYS B 1 58 ? -32.741 -24.839 -24.645 1.00 23.18 46 LYS B C 1
ATOM 1372 O O . LYS B 1 58 ? -31.696 -25.382 -24.297 1.00 25.19 46 LYS B O 1
ATOM 1374 N N . TYR B 1 59 ? -33.049 -24.626 -25.920 1.00 22.83 47 TYR B N 1
ATOM 1375 C CA . TYR B 1 59 ? -32.147 -25.027 -26.995 1.00 23.34 47 TYR B CA 1
ATOM 1376 C C . TYR B 1 59 ? -31.947 -23.897 -27.998 1.00 21.23 47 TYR B C 1
ATOM 1377 O O . TYR B 1 59 ? -32.903 -23.225 -28.388 1.00 19.38 47 TYR B O 1
ATOM 1386 N N . ALA B 1 60 ? -30.701 -23.699 -28.420 1.00 20.97 48 ALA B N 1
ATOM 1387 C CA . ALA B 1 60 ? -30.387 -22.671 -29.403 1.00 19.45 48 ALA B CA 1
ATOM 1388 C C . ALA B 1 60 ? -29.358 -23.164 -30.409 1.00 20.83 48 ALA B C 1
ATOM 1389 O O . ALA B 1 60 ? -28.510 -23.997 -30.092 1.00 23.08 48 ALA B O 1
ATOM 1391 N N . SER B 1 61 ? -29.442 -22.633 -31.622 1.00 19.36 49 SER B N 1
ATOM 1392 C CA . SER B 1 61 ? -28.532 -22.999 -32.691 1.00 20.80 49 SER B CA 1
ATOM 1393 C C . SER B 1 61 ? -28.115 -21.741 -33.450 1.00 19.70 49 SER B C 1
ATOM 1394 O O . SER B 1 61 ? -28.960 -20.958 -33.884 1.00 17.86 49 SER B O 1
ATOM 1397 N N . GLY B 1 62 ? -26.810 -21.539 -33.586 1.00 21.16 50 GLY B N 1
ATOM 1398 C CA . GLY B 1 62 ? -26.288 -20.376 -34.281 1.00 20.64 50 GLY B CA 1
ATOM 1399 C C . GLY B 1 62 ? -26.235 -19.116 -33.433 1.00 19.38 50 GLY B C 1
ATOM 1400 O O . GLY B 1 62 ? -26.076 -18.026 -33.961 1.00 18.71 50 GLY B O 1
ATOM 1401 N N . ASN B 1 63 ? -26.366 -19.264 -32.119 1.00 19.36 51 ASN B N 1
ATOM 1402 C CA . ASN B 1 63 ? -26.358 -18.121 -31.205 1.00 18.53 51 ASN B CA 1
ATOM 1403 C C . ASN B 1 63 ? -25.010 -17.410 -31.165 1.00 19.98 51 ASN B C 1
ATOM 1404 O O . ASN B 1 63 ? -23.965 -18.056 -31.166 1.00 22.15 51 ASN B O 1
ATOM 1409 N N . ILE B 1 64 ? -25.034 -16.082 -31.127 1.00 19.09 52 ILE B N 1
ATOM 1410 C CA . ILE B 1 64 ? -23.790 -15.309 -31.099 1.00 20.67 52 ILE B CA 1
ATOM 1411 C C . ILE B 1 64 ? -23.267 -15.055 -29.687 1.00 21.90 52 ILE B C 1
ATOM 1412 O O . ILE B 1 64 ? -22.126 -14.639 -29.507 1.00 23.83 52 ILE B O 1
ATOM 1417 N N . ASN B 1 65 ? -24.117 -15.288 -28.693 1.00 21.04 53 ASN B N 1
ATOM 1418 C CA . ASN B 1 65 ? -23.701 -15.267 -27.296 1.00 22.56 53 ASN B CA 1
ATOM 1419 C C . ASN B 1 65 ? -24.626 -16.153 -26.470 1.00 22.11 53 ASN B C 1
ATOM 1420 O O . ASN B 1 65 ? -25.471 -16.862 -27.022 1.00 20.83 53 ASN B O 1
ATOM 1425 N N . TYR B 1 66 ? -24.476 -16.117 -25.152 1.00 23.45 54 TYR B N 1
ATOM 1426 C CA . TYR B 1 66 ? -25.220 -17.038 -24.304 1.00 23.67 54 TYR B CA 1
ATOM 1427 C C . TYR B 1 66 ? -26.261 -16.355 -23.425 1.00 22.65 54 TYR B C 1
ATOM 1428 O O . TYR B 1 66 ? -26.883 -17.003 -22.587 1.00 23.16 54 TYR B O 1
ATOM 1437 N N . ARG B 1 67 ? -26.457 -15.054 -23.629 1.00 32.94 55 ARG B N 1
ATOM 1438 C CA . ARG B 1 67 ? -27.372 -14.279 -22.790 1.00 32.54 55 ARG B CA 1
ATOM 1439 C C . ARG B 1 67 ? -28.817 -14.751 -22.895 1.00 30.87 55 ARG B C 1
ATOM 1440 O O . ARG B 1 67 ? -29.585 -14.603 -21.945 1.00 31.26 55 ARG B O 1
ATOM 1448 N N . TYR B 1 68 ? -29.176 -15.318 -24.045 1.00 17.85 56 TYR B N 1
ATOM 1449 C CA . TYR B 1 68 ? -30.511 -15.867 -24.254 1.00 16.56 56 TYR B CA 1
ATOM 1450 C C . TYR B 1 68 ? -30.862 -16.846 -23.137 1.00 17.95 56 TYR B C 1
ATOM 1451 O O . TYR B 1 68 ? -32.016 -16.933 -22.716 1.00 17.54 56 TYR B O 1
ATOM 1460 N N . ARG B 1 69 ? -29.854 -17.574 -22.661 1.00 24.57 57 ARG B N 1
ATOM 1461 C CA . ARG B 1 69 ? -30.034 -18.609 -21.648 1.00 26.35 57 ARG B CA 1
ATOM 1462 C C . ARG B 1 69 ? -30.613 -18.041 -20.350 1.00 27.21 57 ARG B C 1
ATOM 1463 O O . ARG B 1 69 ? -31.308 -18.736 -19.611 1.00 28.22 57 ARG B O 1
ATOM 1471 N N . MET B 1 70 ? -30.335 -16.767 -20.090 1.00 37.44 58 MET B N 1
ATOM 1472 C CA . MET B 1 70 ? -30.751 -16.120 -18.851 1.00 38.64 58 MET B CA 1
ATOM 1473 C C . MET B 1 70 ? -32.217 -15.694 -18.854 1.00 37.36 58 MET B C 1
ATOM 1474 O O . MET B 1 70 ? -32.803 -15.446 -17.803 1.00 38.62 58 MET B O 1
ATOM 1479 N N . ILE B 1 71 ? -32.803 -15.605 -20.040 1.00 20.54 59 ILE B N 1
ATOM 1480 C CA . ILE B 1 71 ? -34.187 -15.177 -20.177 1.00 19.38 59 ILE B CA 1
ATOM 1481 C C . ILE B 1 71 ? -35.144 -16.156 -19.505 1.00 20.34 59 ILE B C 1
ATOM 1482 O O . ILE B 1 71 ? -35.112 -17.358 -19.776 1.00 20.56 59 ILE B O 1
ATOM 1487 N N . VAL B 1 72 ? -35.983 -15.635 -18.616 1.00 23.80 60 VAL B N 1
ATOM 1488 C CA . VAL B 1 72 ? -36.975 -16.441 -17.918 1.00 24.87 60 VAL B CA 1
ATOM 1489 C C . VAL B 1 72 ? -38.325 -15.778 -18.108 1.00 24.35 60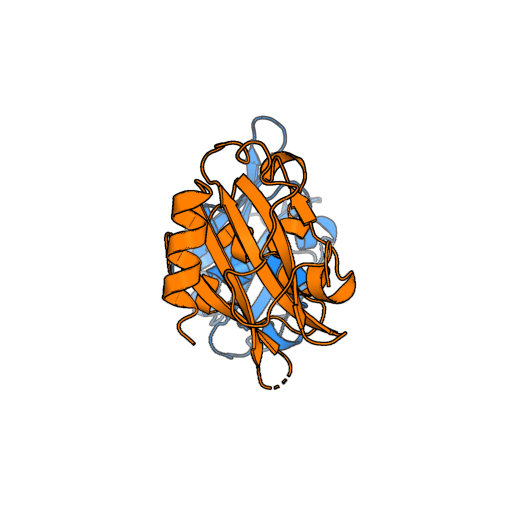 VAL B C 1
ATOM 1490 O O . VAL B 1 72 ? -38.558 -14.685 -17.602 1.00 24.88 60 VAL B O 1
ATOM 1494 N N . LEU B 1 73 ? -39.210 -16.428 -18.855 1.00 20.18 61 LEU B N 1
ATOM 1495 C CA . LEU B 1 73 ? -40.482 -15.817 -19.211 1.00 19.56 61 LEU B CA 1
ATOM 1496 C C . LEU B 1 73 ? -41.616 -16.349 -18.348 1.00 21.47 61 LEU B C 1
ATOM 1497 O O . LEU B 1 73 ? -41.820 -17.560 -18.245 1.00 22.27 61 LEU B O 1
ATOM 1502 N N . ARG B 1 74 ? -42.340 -15.432 -17.717 1.00 22.51 62 ARG B N 1
ATOM 1503 C CA . ARG B 1 74 ? -43.578 -15.770 -17.026 1.00 24.45 62 ARG B CA 1
ATOM 1504 C C . ARG B 1 74 ? -44.632 -16.086 -18.092 1.00 23.37 62 ARG B C 1
ATOM 1505 O O . ARG B 1 74 ? -44.458 -15.711 -19.256 1.00 21.27 62 ARG B O 1
ATOM 1509 N N . PRO B 1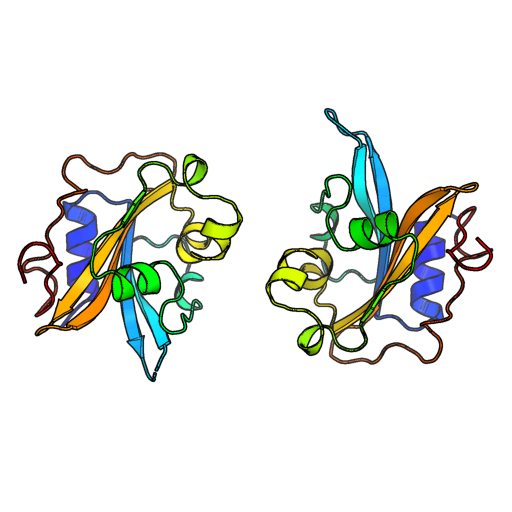 75 ? -45.704 -16.807 -17.716 1.00 25.08 63 PRO B N 1
ATOM 1510 C CA . PRO B 1 75 ? -46.702 -17.201 -18.716 1.00 24.47 63 PRO B CA 1
ATOM 1511 C C . PRO B 1 75 ? -47.247 -16.006 -19.494 1.00 23.36 63 PRO B C 1
ATOM 1512 O O . PRO B 1 75 ? -47.575 -14.976 -18.898 1.00 24.37 63 PRO B O 1
ATOM 1516 N N . GLY B 1 76 ? -47.309 -16.143 -20.815 1.00 21.59 64 GLY B N 1
ATOM 1517 C CA . GLY B 1 76 ? -47.822 -15.094 -21.675 1.00 20.76 64 GLY B CA 1
ATOM 1518 C C . GLY B 1 76 ? -46.784 -14.061 -22.067 1.00 19.06 64 GLY B C 1
ATOM 1519 O O . GLY B 1 76 ? -47.013 -13.247 -22.956 1.00 18.24 64 GLY B O 1
ATOM 1520 N N . LYS B 1 77 ? -45.630 -14.090 -21.415 1.00 18.81 65 LYS B N 1
ATOM 1521 C CA . LYS B 1 77 ? -44.635 -13.054 -21.639 1.00 17.70 65 LYS B CA 1
ATOM 1522 C C . LYS B 1 77 ? -43.614 -13.440 -22.700 1.00 15.72 65 LYS B C 1
ATOM 1523 O O . LYS B 1 77 ? -43.363 -14.619 -22.949 1.00 15.42 65 LYS B O 1
ATOM 1529 N N . 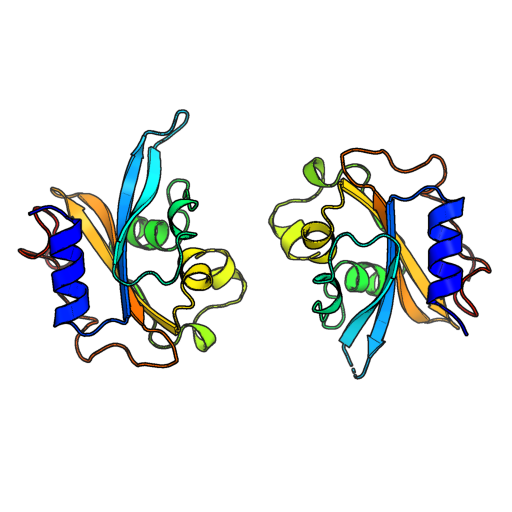GLY B 1 78 ? -43.023 -12.426 -23.320 1.00 14.70 66 GLY B N 1
ATOM 1530 C CA . GLY B 1 78 ? -42.004 -12.642 -24.325 1.00 13.14 66 GLY B CA 1
ATOM 1531 C C . GLY B 1 78 ? -42.579 -13.121 -25.643 1.00 12.25 66 GLY B C 1
ATOM 1532 O O . GLY B 1 78 ? -43.795 -13.266 -25.812 1.00 12.84 66 GLY B O 1
ATOM 1533 N N . LEU B 1 79 ? -41.680 -13.365 -26.586 1.00 15.22 67 LEU B N 1
ATOM 1534 C CA . LEU B 1 79 ? -42.058 -13.819 -27.910 1.00 13.63 67 LEU B CA 1
ATOM 1535 C C . LEU B 1 79 ? -42.674 -15.211 -27.820 1.00 16.32 67 LEU B C 1
ATOM 1536 O O . LEU B 1 79 ? -43.676 -15.500 -28.470 1.00 16.25 67 LEU B O 1
ATOM 1541 N N . ALA B 1 80 ? -42.079 -16.064 -26.992 1.00 12.88 68 ALA B N 1
ATOM 1542 C CA . ALA B 1 80 ? -42.621 -17.397 -26.756 1.00 14.61 68 ALA B CA 1
ATOM 1543 C C . ALA B 1 80 ? -44.030 -17.322 -26.172 1.00 14.91 68 ALA B C 1
ATOM 1544 O O . ALA B 1 80 ? -44.923 -18.065 -26.580 1.00 16.14 68 ALA B O 1
ATOM 1546 N N . GLY B 1 81 ? -44.227 -16.414 -25.221 1.00 14.53 69 GLY B N 1
ATOM 1547 C CA . GLY B 1 81 ? -45.511 -16.277 -24.565 1.00 15.76 69 GLY B CA 1
ATOM 1548 C C . GLY B 1 81 ? -46.619 -15.833 -25.496 1.00 15.81 69 GLY B C 1
ATOM 1549 O O . GLY B 1 81 ? -47.761 -16.257 -25.353 1.00 17.23 69 GLY B O 1
ATOM 1550 N N . LEU B 1 82 ? -46.292 -14.974 -26.454 1.00 14.57 70 LEU B N 1
ATOM 1551 C CA . LEU B 1 82 ? -47.295 -14.473 -27.390 1.00 14.89 70 LEU B CA 1
ATOM 1552 C C . LEU B 1 82 ? -47.820 -15.613 -28.244 1.00 15.25 70 LEU B C 1
ATOM 1553 O O . LEU B 1 82 ? -49.027 -15.782 -28.452 1.00 16.63 70 LEU B O 1
ATOM 1558 N N . VAL B 1 83 ? -46.874 -16.401 -28.727 1.00 14.28 71 VAL B N 1
ATOM 1559 C CA . VAL B 1 83 ? -47.150 -17.500 -29.625 1.00 14.72 71 VAL B CA 1
ATOM 1560 C C . VAL B 1 83 ? -47.904 -18.624 -28.898 1.00 16.40 71 VAL B C 1
ATOM 1561 O O . VAL B 1 83 ? -48.808 -19.250 -29.461 1.00 17.65 71 VAL B O 1
ATOM 1565 N N . ILE B 1 84 ? -47.562 -18.839 -27.630 1.00 16.76 72 ILE B N 1
ATOM 1566 C CA . ILE B 1 84 ? -48.277 -19.797 -26.797 1.00 18.69 72 ILE B CA 1
ATOM 1567 C C . ILE B 1 84 ? -49.730 -19.376 -26.549 1.00 20.30 72 ILE B C 1
ATOM 1568 O O . ILE B 1 84 ? -50.642 -20.197 -26.670 1.00 22.05 72 ILE B O 1
ATOM 1573 N N . ARG B 1 85 ? -49.944 -18.099 -26.233 1.00 26.87 73 ARG B N 1
ATOM 1574 C CA . ARG B 1 85 ? -51.296 -17.565 -26.030 1.00 27.56 73 ARG B CA 1
ATOM 1575 C C . ARG B 1 85 ? -52.174 -17.642 -27.275 1.00 28.13 73 ARG B C 1
ATOM 1576 O O . ARG B 1 85 ? -53.296 -18.134 -27.219 1.00 30.01 73 ARG B O 1
ATOM 1584 N N . THR B 1 86 ? -51.668 -17.111 -28.385 1.00 20.82 74 THR B N 1
ATOM 1585 C CA . THR B 1 86 ? -52.419 -17.067 -29.637 1.00 21.54 74 THR B CA 1
ATOM 1586 C C . THR B 1 86 ? -52.548 -18.441 -30.283 1.00 22.25 74 THR B C 1
ATOM 1587 O O . THR B 1 86 ? -53.532 -18.728 -30.959 1.00 23.98 74 THR B O 1
ATOM 1591 N N . GLY B 1 87 ? -51.545 -19.285 -30.080 1.00 21.23 75 GLY B N 1
ATOM 1592 C CA . GLY B 1 87 ? -51.496 -20.568 -30.754 1.00 21.98 75 GLY B CA 1
ATOM 1593 C C . GLY B 1 87 ? -51.215 -20.434 -32.242 1.00 21.35 75 GLY B C 1
ATOM 1594 O O . GLY B 1 87 ? -51.499 -21.345 -33.015 1.00 22.61 75 GLY B O 1
ATOM 1595 N N . SER B 1 88 ? -50.665 -19.298 -32.656 1.00 23.00 76 SER B N 1
ATOM 1596 C CA . SER B 1 88 ? -50.356 -19.103 -34.069 1.00 23.22 76 SER B CA 1
ATOM 1597 C C . SER B 1 88 ? -49.024 -18.403 -34.255 1.00 21.88 76 SER B C 1
ATOM 1598 O O . SER B 1 88 ? -48.537 -17.728 -33.353 1.00 19.90 76 SER B O 1
ATOM 1601 N N . ARG B 1 89 ? -48.440 -18.567 -35.435 1.00 16.94 77 ARG B N 1
ATOM 1602 C CA . ARG B 1 89 ? -47.102 -18.049 -35.696 1.00 15.23 77 ARG B CA 1
ATOM 1603 C C . ARG B 1 89 ? -47.057 -16.522 -35.709 1.00 14.44 77 ARG B C 1
ATOM 1604 O O . ARG B 1 89 ? -48.071 -15.860 -35.912 1.00 15.42 77 ARG B O 1
ATOM 1612 N N . LYS B 1 90 ? -45.880 -15.966 -35.451 1.00 25.74 78 LYS B N 1
ATOM 1613 C CA . LYS B 1 90 ? -45.679 -14.540 -35.654 1.00 22.38 78 LYS B CA 1
ATOM 1614 C C . LYS B 1 90 ? -44.532 -14.333 -36.619 1.00 22.00 78 LYS B C 1
ATOM 1615 O O . LYS B 1 90 ? -43.465 -14.926 -36.471 1.00 21.75 78 LYS B O 1
ATOM 1621 N N . ILE B 1 91 ? -44.770 -13.492 -37.615 1.00 13.20 79 ILE B N 1
ATOM 1622 C CA . ILE B 1 91 ? -43.785 -13.224 -38.645 1.00 13.16 79 ILE B CA 1
ATOM 1623 C C . ILE B 1 91 ? -43.376 -11.763 -38.580 1.00 12.82 79 ILE B C 1
ATOM 1624 O O . ILE B 1 91 ? -44.222 -10.876 -38.622 1.00 13.62 79 ILE B O 1
ATOM 1629 N N . VAL B 1 92 ? -42.081 -11.512 -38.450 1.00 11.30 80 VAL B N 1
ATOM 1630 C CA . VAL B 1 92 ? -41.577 -10.151 -38.518 1.00 11.37 80 VAL B CA 1
ATOM 1631 C C . VAL B 1 92 ? -40.527 -10.098 -39.606 1.00 11.75 80 VAL B C 1
ATOM 1632 O O . VAL B 1 92 ? -39.424 -10.604 -39.428 1.00 11.14 80 VAL B O 1
ATOM 1636 N N . GLU B 1 93 ? -40.876 -9.494 -40.740 1.00 13.95 81 GLU B N 1
ATOM 1637 C CA A GLU B 1 93 ? -39.969 -9.428 -41.880 0.48 14.78 81 GLU B CA 1
ATOM 1638 C CA B GLU B 1 93 ? -39.971 -9.420 -41.880 0.52 14.79 81 GLU B CA 1
ATOM 1639 C C . GLU B 1 93 ? -38.827 -8.439 -41.647 1.00 14.63 81 GLU B C 1
ATOM 1640 O O . GLU B 1 93 ? -37.718 -8.637 -42.151 1.00 14.93 81 GLU B O 1
ATOM 1651 N N . ASP B 1 94 ? -39.100 -7.380 -40.885 1.00 15.96 82 ASP B N 1
ATOM 1652 C CA . ASP B 1 94 ? -38.108 -6.338 -40.622 1.00 16.14 82 ASP B CA 1
ATOM 1653 C C . ASP B 1 94 ? -38.220 -5.800 -39.192 1.00 15.37 82 ASP B C 1
ATOM 1654 O O . ASP B 1 94 ? -39.016 -4.906 -38.914 1.00 16.06 82 ASP B O 1
ATOM 1659 N N . VAL B 1 95 ? -37.383 -6.331 -38.306 1.00 12.33 83 VAL B N 1
ATOM 1660 C CA . VAL B 1 95 ? -37.435 -6.022 -36.879 1.00 11.77 83 VAL B CA 1
ATOM 1661 C C . VAL B 1 95 ? -37.292 -4.536 -36.578 1.00 12.85 83 VAL B C 1
ATOM 1662 O O . VAL B 1 95 ? -38.121 -3.963 -35.868 1.00 13.19 83 VAL B O 1
ATOM 1666 N N . ASP B 1 96 ? -36.258 -3.908 -37.125 1.00 23.92 84 ASP B N 1
ATOM 1667 C CA . ASP B 1 96 ? -35.970 -2.518 -36.804 1.00 25.24 84 ASP B CA 1
ATOM 1668 C C . ASP B 1 96 ? -37.068 -1.562 -37.268 1.00 26.60 84 ASP B C 1
ATOM 1669 O O . ASP B 1 96 ? -37.196 -0.460 -36.747 1.00 27.82 84 ASP B O 1
ATOM 1674 N N . ALA B 1 97 ? -37.869 -2.004 -38.231 1.00 16.10 85 ALA B N 1
ATOM 1675 C CA . ALA B 1 97 ? -38.907 -1.166 -38.816 1.00 17.75 85 ALA B CA 1
ATOM 1676 C C . ALA B 1 97 ? -40.275 -1.389 -38.172 1.00 17.52 85 ALA B C 1
ATOM 1677 O O . ALA B 1 97 ? -41.047 -0.442 -37.989 1.00 19.08 85 ALA B O 1
ATOM 1679 N N . GLU B 1 98 ? -40.564 -2.646 -37.841 1.00 15.90 86 GLU B N 1
ATOM 1680 C CA . GLU B 1 98 ? -41.895 -3.044 -37.389 1.00 15.88 86 GLU B CA 1
ATOM 1681 C C . GLU B 1 98 ? -42.065 -3.092 -35.869 1.00 15.25 86 GLU B C 1
ATOM 1682 O O . GLU B 1 98 ? -43.178 -2.983 -35.372 1.00 15.96 86 GLU B O 1
ATOM 1688 N N . LEU B 1 99 ? -40.972 -3.278 -35.138 1.00 14.22 87 LEU B N 1
ATOM 1689 C CA . LEU B 1 99 ? -41.041 -3.357 -33.680 1.00 13.89 87 LEU B CA 1
ATOM 1690 C C . LEU B 1 99 ? -40.626 -2.041 -33.025 1.00 15.20 87 LEU B C 1
ATOM 1691 O O . LEU B 1 99 ? -39.572 -1.491 -33.337 1.00 15.51 87 LEU B O 1
ATOM 1696 N N . SER B 1 100 ? -41.466 -1.538 -32.125 1.00 16.28 88 SER B N 1
ATOM 1697 C CA . SER B 1 100 ? -41.106 -0.386 -31.311 1.00 17.80 88 SER B CA 1
ATOM 1698 C C . SER B 1 100 ? -40.025 -0.775 -30.307 1.00 17.01 88 SER B C 1
ATOM 1699 O O . SER B 1 100 ? -39.784 -1.961 -30.061 1.00 15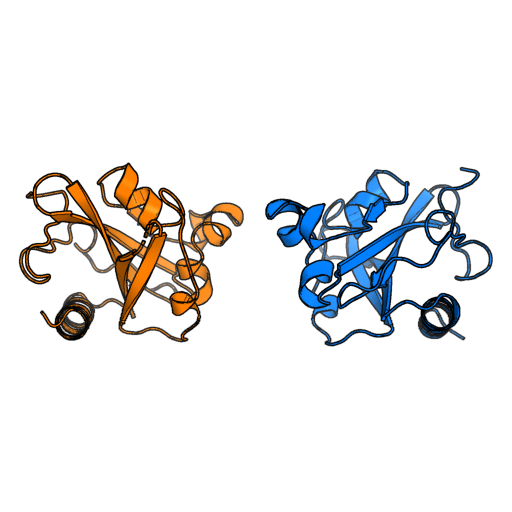.43 88 SER B O 1
ATOM 1702 N N . GLN B 1 101 ? -39.389 0.232 -29.719 1.00 21.31 89 GLN B N 1
ATOM 1703 C CA . GLN B 1 101 ? -38.385 0.007 -28.690 1.00 21.18 89 GLN B CA 1
ATOM 1704 C C . GLN B 1 101 ? -38.962 -0.840 -27.551 1.00 20.80 89 GLN B C 1
ATOM 1705 O O . GLN B 1 101 ? -38.315 -1.775 -27.073 1.00 19.87 89 GLN B O 1
ATOM 1711 N N . ASN B 1 102 ? -40.186 -0.522 -27.134 1.00 18.97 90 ASN B N 1
ATOM 1712 C CA . ASN B 1 102 ? -40.860 -1.307 -26.106 1.00 18.91 90 ASN B CA 1
ATOM 1713 C C . ASN B 1 102 ? -41.045 -2.771 -26.500 1.00 16.84 90 ASN B C 1
ATOM 1714 O O . ASN B 1 102 ? -40.773 -3.657 -25.696 1.00 16.35 90 ASN B O 1
ATOM 1719 N N . ASP B 1 103 ? -41.495 -3.018 -27.732 1.00 15.95 91 ASP B N 1
ATOM 1720 C CA . ASP B 1 103 ? -41.654 -4.382 -28.251 1.00 14.28 91 ASP B CA 1
ATOM 1721 C C . ASP B 1 103 ? -40.369 -5.200 -28.120 1.00 13.02 91 ASP B C 1
ATOM 1722 O O . ASP B 1 103 ? -40.398 -6.343 -27.668 1.00 12.35 91 ASP B O 1
ATOM 1727 N N . LYS B 1 104 ? -39.252 -4.614 -28.548 1.00 14.88 92 LYS B N 1
ATOM 1728 C CA . LYS B 1 104 ? -37.955 -5.288 -28.507 1.00 14.38 92 LYS B CA 1
ATOM 1729 C C . LYS B 1 104 ? -37.568 -5.601 -27.067 1.00 15.43 92 LYS B C 1
ATOM 1730 O O . LYS B 1 104 ? -37.142 -6.709 -26.763 1.00 15.39 92 LYS B O 1
ATOM 1736 N N . LEU B 1 105 ? -37.724 -4.617 -26.185 1.00 14.29 93 LEU B N 1
ATOM 1737 C CA . LEU B 1 105 ? -37.450 -4.824 -24.769 1.00 15.32 93 LEU B CA 1
ATOM 1738 C C . LEU B 1 105 ? -38.312 -5.951 -24.198 1.00 14.97 93 LEU B C 1
ATOM 1739 O O . LEU B 1 105 ? -37.874 -6.681 -23.309 1.00 15.35 93 LEU B O 1
ATOM 1744 N N . GLY B 1 106 ? -39.521 -6.099 -24.737 1.00 14.53 94 GLY B N 1
ATOM 1745 C CA . GLY B 1 106 ? -40.430 -7.161 -24.337 1.00 14.41 94 GLY B CA 1
ATOM 1746 C C . GLY B 1 106 ? -40.146 -8.501 -25.001 1.00 12.92 94 GLY B C 1
ATOM 1747 O O . GLY B 1 106 ? -40.687 -9.527 -24.584 1.00 13.02 94 GLY B O 1
ATOM 1748 N N . TYR B 1 107 ? -39.308 -8.496 -26.035 1.00 15.31 95 TYR B N 1
ATOM 1749 C CA . TYR B 1 107 ? -38.860 -9.737 -26.673 1.00 14.85 95 TYR B CA 1
ATOM 1750 C C . TYR B 1 107 ? -37.339 -9.829 -26.598 1.00 16.34 95 TYR B C 1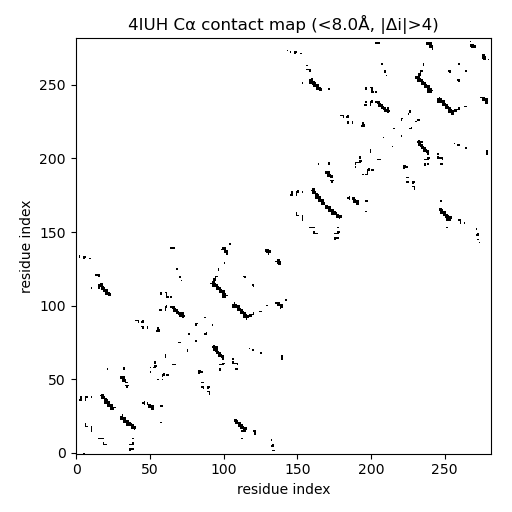
ATOM 1751 O O . TYR B 1 107 ? -36.672 -9.739 -27.621 1.00 13.78 95 TYR B O 1
ATOM 1760 N N . PRO B 1 108 ? -36.787 -10.015 -25.391 1.00 16.76 96 PRO B N 1
ATOM 1761 C CA . PRO B 1 108 ? -35.343 -9.868 -25.169 1.00 17.68 96 PRO B CA 1
ATOM 1762 C C . PRO B 1 108 ? -34.423 -10.742 -26.035 1.00 14.51 96 PRO B C 1
ATOM 1763 O O . PRO B 1 108 ? -33.277 -10.351 -26.245 1.00 15.16 96 PRO B O 1
ATOM 1767 N N . ILE B 1 109 ? -34.892 -11.878 -26.541 1.00 10.93 97 ILE B N 1
ATOM 1768 C CA . ILE B 1 109 ? -34.031 -12.702 -27.399 1.00 10.70 97 ILE B CA 1
ATOM 1769 C C . ILE B 1 109 ? -33.711 -12.005 -28.727 1.00 10.09 97 ILE B C 1
ATOM 1770 O O . ILE B 1 109 ? -32.675 -12.271 -29.350 1.00 10.38 97 ILE B O 1
ATOM 1775 N N . VAL B 1 110 ? -34.597 -11.100 -29.136 1.00 12.45 98 VAL B N 1
ATOM 1776 C CA . VAL B 1 110 ? -34.410 -10.317 -30.348 1.00 11.99 98 VAL B CA 1
ATOM 1777 C C . VAL B 1 110 ? -33.237 -9.355 -30.192 1.00 13.08 98 VAL B C 1
ATOM 1778 O O . VAL B 1 110 ? -32.457 -9.154 -31.120 1.00 13.18 98 VAL B O 1
ATOM 1782 N N . LEU B 1 111 ? -33.102 -8.776 -29.003 1.00 11.71 99 LEU B N 1
ATOM 1783 C CA . LEU B 1 111 ? -31.994 -7.873 -28.723 1.00 14.30 99 LEU B CA 1
ATOM 1784 C C . LEU B 1 111 ? -30.684 -8.624 -28.492 1.00 15.42 99 LEU B C 1
ATOM 1785 O O . LEU B 1 111 ? -29.663 -8.284 -29.082 1.00 16.21 99 LEU B O 1
ATOM 1790 N N . SER B 1 112 ? -30.710 -9.644 -27.640 1.00 12.96 100 SER B N 1
ATOM 1791 C CA . SER B 1 112 ? -29.481 -10.346 -27.282 1.00 14.14 100 SER B CA 1
ATOM 1792 C C . SER B 1 112 ? -28.862 -11.058 -28.477 1.00 13.95 100 SER B C 1
ATOM 1793 O O . SER B 1 112 ? -27.647 -11.198 -28.558 1.00 15.25 100 SER B O 1
ATOM 1796 N N . GLU B 1 113 ? -29.700 -11.498 -29.406 1.00 12.65 101 GLU B N 1
ATOM 1797 C CA . GLU B 1 113 ? -29.208 -12.190 -30.591 1.00 12.73 101 GLU B CA 1
ATOM 1798 C C . GLU B 1 113 ? -29.192 -11.298 -31.834 1.00 12.46 101 GLU B C 1
ATOM 1799 O O . GLU B 1 113 ? -28.861 -11.757 -32.926 1.00 12.71 101 GLU B O 1
ATOM 1805 N N . ALA B 1 114 ? -29.545 -10.026 -31.658 1.00 14.58 102 ALA B N 1
ATOM 1806 C CA . ALA B 1 114 ? -29.485 -9.050 -32.746 1.00 14.84 102 ALA B CA 1
ATOM 1807 C C . ALA B 1 114 ? -30.233 -9.519 -33.990 1.00 13.78 102 ALA B C 1
ATOM 1808 O O . ALA B 1 114 ? -29.703 -9.446 -35.094 1.00 14.42 102 ALA B O 1
ATOM 1810 N N . LEU B 1 115 ? -31.453 -10.017 -33.807 1.00 10.66 103 LEU B N 1
ATOM 1811 C CA . LEU B 1 115 ? -32.241 -10.531 -34.921 1.00 10.22 103 LEU B CA 1
ATOM 1812 C C . LEU B 1 115 ? -32.842 -9.382 -35.729 1.00 10.36 103 LEU B C 1
ATOM 1813 O O . LEU B 1 115 ? -33.334 -8.410 -35.155 1.00 10.29 103 LEU B O 1
ATOM 1818 N N . THR B 1 116 ? -32.796 -9.486 -37.057 1.00 10.88 104 THR B N 1
ATOM 1819 C CA . THR B 1 116 ? -33.361 -8.443 -37.910 1.00 11.41 104 THR B CA 1
ATOM 1820 C C . THR B 1 116 ? -34.587 -8.926 -38.687 1.00 11.25 104 THR B C 1
ATOM 1821 O O . THR B 1 116 ? -35.276 -8.142 -39.341 1.00 11.85 104 THR B O 1
ATOM 1825 N N . ALA B 1 117 ? -34.841 -10.225 -38.626 1.00 10.76 105 ALA B N 1
ATOM 1826 C CA . ALA B 1 117 ? -36.076 -10.790 -39.144 1.00 10.75 105 ALA B CA 1
ATOM 1827 C C . ALA B 1 117 ? -36.319 -12.089 -38.408 1.00 10.10 105 ALA B C 1
ATOM 1828 O O . ALA B 1 117 ? -35.363 -12.716 -37.931 1.00 10.02 105 ALA B O 1
ATOM 1830 N N . MET B 1 118 ? -37.579 -12.502 -38.311 1.00 16.77 106 MET B N 1
ATOM 1831 C CA . MET B 1 118 ? -37.875 -13.763 -37.644 1.00 16.59 106 MET B CA 1
ATOM 1832 C C . MET B 1 118 ? -39.241 -14.381 -37.928 1.00 17.38 106 MET B C 1
ATOM 1833 O O . MET B 1 118 ? -40.186 -13.710 -38.347 1.00 17.94 106 MET B O 1
ATOM 1838 N N . VAL B 1 119 ? -39.305 -15.687 -37.684 1.00 11.12 107 VAL B N 1
ATOM 1839 C CA . VAL B 1 119 ? -40.541 -16.446 -37.687 1.00 13.08 107 VAL B CA 1
ATOM 1840 C C . VAL B 1 119 ? -40.600 -17.205 -36.367 1.00 13.29 107 VAL B C 1
ATOM 1841 O O . VAL B 1 119 ? -39.684 -17.966 -36.041 1.00 12.73 107 VAL B O 1
ATOM 1845 N N . ALA B 1 120 ? -41.667 -16.983 -35.604 1.00 10.66 108 ALA B N 1
ATOM 1846 C CA . ALA B 1 120 ? -41.873 -17.681 -34.341 1.00 10.76 108 ALA B CA 1
ATOM 1847 C C . ALA B 1 120 ? -43.069 -18.603 -34.485 1.00 14.33 108 ALA B C 1
ATOM 1848 O O . ALA B 1 120 ? -44.143 -18.165 -34.874 1.00 15.19 108 ALA B O 1
ATOM 1850 N N . ILE B 1 121 ? -42.883 -19.878 -34.164 1.00 12.77 109 ILE B N 1
ATOM 1851 C CA . ILE B 1 121 ? -43.902 -20.882 -34.433 1.00 14.32 109 ILE B CA 1
ATOM 1852 C C . ILE B 1 121 ? -44.331 -21.660 -33.190 1.00 15.15 109 ILE B C 1
ATOM 1853 O O . ILE B 1 121 ? -43.495 -22.196 -32.469 1.00 15.16 109 ILE B O 1
ATOM 1858 N N . PRO B 1 122 ? -45.647 -21.729 -32.943 1.00 16.18 110 PRO B N 1
ATOM 1859 C CA . PRO B 1 122 ? -46.163 -22.463 -31.781 1.00 17.37 110 PRO B CA 1
ATOM 1860 C C . PRO B 1 122 ? -45.890 -23.954 -31.881 1.00 18.92 110 PRO B C 1
ATOM 1861 O O . PRO B 1 122 ? -46.051 -24.531 -32.956 1.00 19.84 110 PRO B O 1
ATOM 1865 N N . LEU B 1 123 ? -45.461 -24.560 -30.779 1.00 19.49 111 LEU B N 1
ATOM 1866 C CA . LEU B 1 123 ? -45.240 -26.002 -30.739 1.00 21.41 111 LEU B CA 1
ATOM 1867 C C . LEU B 1 123 ? -46.408 -26.703 -30.053 1.00 23.56 111 LEU B C 1
ATOM 1868 O O . LEU B 1 123 ? -46.526 -26.683 -28.824 1.00 24.01 111 LEU B O 1
ATOM 1873 N N . TRP B 1 124 ? -47.274 -27.310 -30.861 1.00 25.16 112 TRP B N 1
ATOM 1874 C CA . TRP B 1 124 ? -48.446 -28.019 -30.363 1.00 27.63 112 TRP B CA 1
ATOM 1875 C C . TRP B 1 124 ? -48.142 -29.481 -30.052 1.00 30.03 112 TRP B C 1
ATOM 1876 O O . TRP B 1 124 ? -47.378 -30.136 -30.766 1.00 30.43 112 TRP B O 1
ATOM 1887 N N . LYS B 1 125 ? -48.755 -29.980 -28.981 1.00 31.94 113 LYS B N 1
ATOM 1888 C CA . LYS B 1 125 ? -48.769 -31.402 -28.666 1.00 34.97 113 LYS B CA 1
ATOM 1889 C C . LYS B 1 125 ? -50.116 -31.721 -28.033 1.00 37.45 113 LYS B C 1
ATOM 1890 O O . LYS B 1 125 ? -50.628 -30.946 -27.216 1.00 36.87 113 LYS B O 1
ATOM 1893 N N . ASN B 1 126 ? -50.682 -32.861 -28.416 1.00 66.04 114 ASN B N 1
ATOM 1894 C CA . ASN B 1 126 ? -52.062 -33.177 -28.091 1.00 68.65 114 ASN B CA 1
ATOM 1895 C C . ASN B 1 126 ? -52.951 -32.057 -28.611 1.00 67.31 114 ASN B C 1
ATOM 1896 O O . ASN B 1 126 ? -53.058 -31.849 -29.820 1.00 66.80 114 ASN B O 1
ATOM 1901 N N . ASN B 1 127 ? -53.565 -31.318 -27.698 1.00 55.43 115 ASN B N 1
ATOM 1902 C CA . ASN B 1 127 ? -54.410 -30.200 -28.087 1.00 54.46 115 ASN B CA 1
ATOM 1903 C C . ASN B 1 127 ? -54.014 -28.926 -27.345 1.00 51.95 115 ASN B C 1
ATOM 1904 O O . ASN B 1 127 ? -54.825 -28.015 -27.170 1.00 51.89 115 ASN B O 1
ATOM 1909 N N . ARG B 1 128 ? -52.757 -28.864 -26.913 1.00 36.07 116 ARG B N 1
ATOM 1910 C CA . ARG B 1 128 ? -52.261 -27.692 -26.198 1.00 33.75 116 ARG B CA 1
ATOM 1911 C C . ARG B 1 128 ? -51.007 -27.126 -26.847 1.00 30.64 116 ARG B C 1
ATOM 1912 O O . ARG B 1 128 ? -50.281 -27.835 -27.542 1.00 30.46 116 ARG B O 1
ATOM 1914 N N . VAL B 1 129 ? -50.757 -25.841 -26.623 1.00 28.49 117 VAL B N 1
ATOM 1915 C CA . VAL B 1 129 ? -49.512 -25.238 -27.066 1.00 25.78 117 VAL B CA 1
ATOM 1916 C C . VAL B 1 129 ? -48.479 -25.405 -25.963 1.00 25.55 117 VAL B C 1
ATOM 1917 O O . VAL B 1 129 ? -48.660 -24.927 -24.844 1.00 25.95 117 VAL B O 1
ATOM 1921 N N . TYR B 1 130 ? -47.397 -26.095 -26.288 1.00 46.53 118 TYR B N 1
ATOM 1922 C CA . TYR B 1 130 ? -46.402 -26.454 -25.298 1.00 45.72 118 TYR B CA 1
ATOM 1923 C C . TYR B 1 130 ? -45.259 -25.448 -25.306 1.00 44.39 118 TYR B C 1
ATOM 1924 O O . TYR B 1 130 ? -44.774 -25.035 -24.256 1.00 43.29 118 TYR B O 1
ATOM 1933 N N . GLY B 1 131 ? -44.839 -25.038 -26.495 1.00 21.48 119 GLY B N 1
ATOM 1934 C CA . GLY B 1 131 ? -43.698 -24.150 -26.604 1.00 19.52 119 GLY B CA 1
ATOM 1935 C C . GLY B 1 131 ? -43.646 -23.335 -27.875 1.00 17.71 119 GLY B C 1
ATOM 1936 O O . GLY B 1 131 ? -44.669 -23.033 -28.480 1.00 17.68 119 GLY B O 1
ATOM 1937 N N . ALA B 1 132 ? -42.435 -22.982 -28.282 1.00 16.50 120 ALA B N 1
ATOM 1938 C CA . ALA B 1 132 ? -42.245 -22.127 -29.447 1.00 14.97 120 ALA B CA 1
ATOM 1939 C C . ALA B 1 132 ? -40.946 -22.447 -30.180 1.00 14.68 120 ALA B C 1
ATOM 1940 O O . ALA B 1 132 ? -39.926 -22.724 -29.552 1.00 14.99 120 ALA B O 1
ATOM 1942 N N . LEU B 1 133 ? -40.991 -22.415 -31.509 1.00 14.41 121 LEU B N 1
ATOM 1943 C CA . LEU B 1 133 ? -39.778 -22.495 -32.314 1.00 14.22 121 LEU B CA 1
ATOM 1944 C C . LEU B 1 133 ? -39.477 -21.123 -32.917 1.00 12.69 121 LEU B C 1
ATOM 1945 O O . LEU B 1 133 ? -40.333 -20.520 -33.571 1.00 12.30 121 LEU B O 1
ATOM 1950 N N . LEU B 1 134 ? -38.270 -20.622 -32.681 1.00 12.14 122 LEU B N 1
ATOM 1951 C CA . LEU B 1 134 ? -37.862 -19.343 -33.254 1.00 11.04 122 LEU B CA 1
ATOM 1952 C C . LEU B 1 134 ? -36.855 -19.530 -34.391 1.00 11.47 122 LEU B C 1
ATOM 1953 O O . LEU B 1 134 ? -35.860 -20.238 -34.246 1.00 12.32 122 LEU B O 1
ATOM 1958 N N . LEU B 1 135 ? -37.128 -18.897 -35.522 1.00 11.22 123 LEU B N 1
ATOM 1959 C CA . LEU B 1 135 ? -36.210 -18.894 -36.650 1.00 11.84 123 LEU B CA 1
ATOM 1960 C C . LEU B 1 135 ? -35.866 -17.442 -36.960 1.00 11.04 123 LEU B C 1
ATOM 1961 O O . LEU B 1 135 ? -36.760 -16.623 -37.164 1.00 10.49 123 LEU B O 1
ATOM 1966 N N . GLY B 1 136 ? -34.578 -17.116 -36.979 1.00 11.27 124 GLY B N 1
ATOM 1967 C CA . GLY B 1 136 ? -34.161 -15.730 -37.093 1.00 10.77 124 GLY B CA 1
ATOM 1968 C C . GLY B 1 136 ? -33.005 -15.461 -38.044 1.00 11.76 124 GLY B C 1
ATOM 1969 O O . GLY B 1 136 ? -32.152 -16.324 -38.288 1.00 12.86 124 GLY B O 1
ATOM 1970 N N . GLN B 1 137 ? -32.988 -14.244 -38.582 1.00 11.68 125 GLN B N 1
ATOM 1971 C CA . GLN B 1 137 ? -31.909 -13.777 -39.438 1.00 12.82 125 GLN B CA 1
ATOM 1972 C C . GLN B 1 137 ? -31.245 -12.576 -38.796 1.00 12.61 125 GLN B C 1
ATOM 1973 O O . GLN B 1 137 ? -31.865 -11.858 -38.002 1.00 11.63 125 GLN B O 1
ATOM 1979 N N . ARG B 1 138 ? -29.985 -12.352 -39.145 1.00 13.85 126 ARG B N 1
ATOM 1980 C CA . ARG B 1 138 ? -29.253 -11.197 -38.658 1.00 14.15 126 ARG B CA 1
ATOM 1981 C C . ARG B 1 138 ? -28.782 -10.355 -39.833 1.00 15.52 126 ARG B C 1
ATOM 1982 O O . ARG B 1 138 ? -28.769 -10.826 -40.968 1.00 16.46 126 ARG B O 1
ATOM 1990 N N . GLU B 1 139 ? -28.403 -9.112 -39.540 1.00 23.50 127 GLU B N 1
ATOM 1991 C CA . GLU B 1 139 ? -27.753 -8.219 -40.503 1.00 25.47 127 GLU B CA 1
ATOM 1992 C C . GLU B 1 139 ? -28.526 -8.015 -41.810 1.00 25.97 127 GLU B C 1
ATOM 1993 O O . GLU B 1 139 ? -27.937 -7.953 -42.890 1.00 27.59 127 GLU B O 1
ATOM 1999 N N . GLY B 1 140 ? -29.846 -7.909 -41.700 1.00 16.88 128 GLY B N 1
ATOM 2000 C CA . GLY B 1 140 ? -30.682 -7.577 -42.837 1.00 17.59 128 GLY B CA 1
ATOM 2001 C C . GLY B 1 140 ? -30.884 -8.683 -43.859 1.00 18.23 128 GLY B C 1
ATOM 2002 O O . GLY B 1 140 ? -31.384 -8.433 -44.958 1.00 19.43 128 GLY B O 1
ATOM 2003 N N . ARG B 1 141 ? -30.496 -9.908 -43.519 1.00 22.47 129 ARG B N 1
ATOM 2004 C CA . ARG B 1 141 ? -30.781 -11.019 -44.414 1.00 23.16 129 ARG B CA 1
ATOM 2005 C C . ARG B 1 141 ? -32.272 -11.291 -44.363 1.00 22.09 129 ARG B C 1
ATOM 2006 O O . ARG B 1 141 ? -32.831 -11.491 -43.294 1.00 20.52 129 ARG B O 1
ATOM 2014 N N . PRO B 1 142 ? -32.926 -11.279 -45.524 1.00 18.77 130 PRO B N 1
ATOM 2015 C CA . PRO B 1 142 ? -34.378 -11.463 -45.538 1.00 18.18 130 PRO B CA 1
ATOM 2016 C C . PRO B 1 142 ? -34.777 -12.870 -45.104 1.00 17.48 130 PRO B C 1
ATOM 2017 O O . PRO B 1 142 ? -33.963 -13.788 -45.177 1.00 18.04 130 PRO B O 1
ATOM 2021 N N . LEU B 1 143 ? -36.011 -13.025 -44.633 1.00 16.55 131 LEU B N 1
ATOM 2022 C CA . LEU B 1 143 ? -36.564 -14.353 -44.406 1.00 16.43 131 LEU B CA 1
ATOM 2023 C C . LEU B 1 143 ? -36.471 -15.132 -45.708 1.00 18.57 131 LEU B C 1
ATOM 2024 O O . LEU B 1 143 ? -36.813 -14.607 -46.765 1.00 20.02 131 LEU B O 1
ATOM 2029 N N . PRO B 1 144 ? -35.990 -16.383 -45.636 1.00 22.07 132 PRO B N 1
ATOM 2030 C CA . PRO B 1 144 ? -35.901 -17.254 -46.815 1.00 24.44 132 PRO B CA 1
ATOM 2031 C C . PRO B 1 144 ? -37.280 -17.440 -47.428 1.00 25.46 132 PRO B C 1
ATOM 2032 O O . PRO B 1 144 ? -38.264 -17.453 -46.685 1.00 24.33 132 PRO B O 1
ATOM 2036 N N . GLU B 1 145 ? -37.361 -17.565 -48.748 1.00 45.09 133 GLU B N 1
ATOM 2037 C CA . GLU B 1 145 ? -38.659 -17.693 -49.399 1.00 46.61 133 GLU B CA 1
ATOM 2038 C C . GLU B 1 145 ? -39.367 -18.950 -48.912 1.00 46.78 133 GLU B C 1
ATOM 2039 O O . GLU B 1 145 ? -38.758 -20.012 -48.803 1.00 47.34 133 GLU B O 1
ATOM 2045 N N . GLY B 1 146 ? -40.650 -18.812 -48.594 1.00 45.84 134 GLY B N 1
ATOM 2046 C CA . GLY B 1 146 ? -41.440 -19.930 -48.115 1.00 46.31 134 GLY B CA 1
ATOM 2047 C C . GLY B 1 146 ? -41.338 -20.189 -46.621 1.00 44.30 134 GLY B C 1
ATOM 2048 O O . GLY B 1 146 ? -42.103 -20.983 -46.070 1.00 44.74 134 GLY B O 1
ATOM 2049 N N . SER B 1 147 ? -40.400 -19.522 -45.957 1.00 34.42 135 SER B N 1
ATOM 2050 C CA . SER B 1 147 ? -40.199 -19.738 -44.527 1.00 33.04 135 SER B CA 1
ATOM 2051 C C . SER B 1 147 ? -41.398 -19.284 -43.677 1.00 33.82 135 SER B C 1
ATOM 2052 O O . SER B 1 147 ? -41.537 -19.694 -42.527 1.00 34.00 135 SER B O 1
ATOM 2055 N N . THR B 1 148 ? -42.269 -18.447 -44.233 1.00 28.53 136 THR B N 1
ATOM 2056 C CA . THR B 1 148 ? -43.441 -18.016 -43.476 1.00 28.78 136 THR B CA 1
ATOM 2057 C C . THR B 1 148 ? -44.468 -19.139 -43.346 1.00 30.82 136 THR B C 1
ATOM 2058 O O . THR B 1 148 ? -45.213 -19.194 -42.368 1.00 31.21 136 THR B O 1
ATOM 2062 N N . THR B 1 149 ? -44.503 -20.029 -44.335 1.00 23.61 137 THR B N 1
ATOM 2063 C CA . THR B 1 149 ? -45.347 -21.217 -44.271 1.00 25.04 137 THR B CA 1
ATOM 2064 C C . THR B 1 149 ? -44.530 -22.426 -43.821 1.00 25.34 137 THR B C 1
ATOM 2065 O O . THR B 1 149 ? -44.845 -23.563 -44.172 1.00 27.14 137 THR B O 1
ATOM 2069 N N . PHE B 1 150 ? -43.477 -22.173 -43.050 1.00 31.16 138 PHE B N 1
ATOM 2070 C CA . PHE B 1 150 ? -42.636 -23.242 -42.525 1.00 30.86 138 PHE B CA 1
ATOM 2071 C C . PHE B 1 150 ? -43.448 -24.270 -41.742 1.00 32.77 138 PHE B C 1
ATOM 2072 O O . PHE B 1 150 ? -44.378 -23.924 -41.012 1.00 33.84 138 PHE B O 1
ATOM 2080 N N . ARG B 1 151 ? -43.069 -25.533 -41.899 1.00 34.59 139 ARG B N 1
ATOM 2081 C CA . ARG B 1 151 ? -43.753 -26.641 -41.255 1.00 36.15 139 ARG B CA 1
ATOM 2082 C C . ARG B 1 151 ? -42.783 -27.442 -40.395 1.00 35.41 139 ARG B C 1
ATOM 2083 O O . ARG B 1 151 ? -41.707 -27.817 -40.851 1.00 34.21 139 ARG B O 1
ATOM 2091 N N . ILE B 1 152 ? -43.167 -27.701 -39.151 1.00 35.84 140 ILE B N 1
ATOM 2092 C CA . ILE B 1 152 ? -42.396 -28.580 -38.282 1.00 35.17 140 ILE B CA 1
ATOM 2093 C C . ILE B 1 152 ? -42.376 -29.972 -38.881 1.00 36.34 140 ILE B C 1
ATOM 2094 O O . ILE B 1 152 ? -41.368 -30.421 -39.427 1.00 36.76 140 ILE B O 1
ATOM 2099 N N . ASN B 1 153 ? -43.528 -30.623 -38.756 1.00 63.38 141 ASN B N 1
ATOM 2100 C CA . ASN B 1 153 ? -43.802 -31.985 -39.191 1.00 66.18 141 ASN B CA 1
ATOM 2101 C C . ASN B 1 153 ? -42.826 -32.586 -40.196 1.00 67.81 141 ASN B C 1
ATOM 2102 O O . ASN B 1 153 ? -42.776 -32.166 -41.352 1.00 67.96 141 ASN B O 1
ATOM 2107 N N . GLN B 1 154 ? -42.040 -33.562 -39.747 1.00 38.14 142 GLN B N 1
ATOM 2108 C CA . GLN B 1 154 ? -42.099 -34.052 -38.372 1.00 38.27 142 GLN B CA 1
ATOM 2109 C C . GLN B 1 154 ? -40.700 -34.087 -37.771 1.00 37.64 142 GLN B C 1
ATOM 2110 O O . GLN B 1 154 ? -40.227 -35.144 -37.356 1.00 40.09 142 GLN B O 1
ATOM 2114 N N . ARG B 1 155 ? -40.036 -32.936 -37.721 1.00 39.58 143 ARG B N 1
ATOM 2115 C CA . ARG B 1 155 ? -38.633 -32.905 -37.322 1.00 39.21 143 ARG B CA 1
ATOM 2116 C C . ARG B 1 155 ? -38.405 -32.541 -35.862 1.00 37.66 143 ARG B C 1
ATOM 2117 O O . ARG B 1 155 ? -37.272 -32.305 -35.456 1.00 37.16 143 ARG B O 1
ATOM 2125 N N . LEU B 1 156 ? -39.469 -32.509 -35.071 1.00 33.32 144 LEU B N 1
ATOM 2126 C CA . LEU B 1 156 ? -39.341 -32.098 -33.678 1.00 32.02 144 LEU B CA 1
ATOM 2127 C C . LEU B 1 156 ? -40.115 -33.007 -32.724 1.00 34.07 144 LEU B C 1
ATOM 2128 O O . LEU B 1 156 ? -40.873 -32.531 -31.876 1.00 33.01 144 LEU B O 1
ATOM 2133 N N . GLY B 1 157 ? -39.916 -34.314 -32.861 1.00 36.36 145 GLY B N 1
ATOM 2134 C CA . GLY B 1 157 ? -40.563 -35.273 -31.986 1.00 38.88 145 GLY B CA 1
ATOM 2135 C C . GLY B 1 157 ? -42.063 -35.304 -32.185 1.00 39.22 145 GLY B C 1
ATOM 2136 O O . GLY B 1 157 ? -42.543 -35.368 -33.316 1.00 39.62 145 GLY B O 1
ATOM 2137 N N . SER B 1 158 ? -42.809 -35.250 -31.087 1.00 54.13 146 SER B N 1
ATOM 2138 C CA . SER B 1 158 ? -44.265 -35.279 -31.164 1.00 54.88 146 SER B CA 1
ATOM 2139 C C . SER B 1 158 ? -44.861 -33.879 -31.334 1.00 51.86 146 SER B C 1
ATOM 2140 O O . SER B 1 158 ? -46.080 -33.703 -31.282 1.00 52.43 146 SER B O 1
ATOM 2143 N N . PHE B 1 159 ? -43.998 -32.889 -31.546 1.00 38.65 147 PHE B N 1
ATOM 2144 C CA . PHE B 1 159 ? -44.449 -31.515 -31.745 1.00 37.25 147 PHE B CA 1
ATOM 2145 C C . PHE B 1 159 ? -44.927 -31.256 -33.167 1.00 37.60 147 PHE B C 1
ATOM 2146 O O . PHE B 1 159 ? -44.312 -31.707 -34.132 1.00 37.17 147 PHE B O 1
ATOM 2154 N N . THR B 1 160 ? -46.028 -30.522 -33.283 1.00 31.05 148 THR B N 1
ATOM 2155 C CA . THR B 1 160 ? -46.494 -30.020 -34.568 1.00 31.42 148 THR B CA 1
ATOM 2156 C C . THR B 1 160 ? -46.636 -28.502 -34.485 1.00 31.28 148 THR B C 1
ATOM 2157 O O . THR B 1 160 ? -46.627 -27.929 -33.396 1.00 30.96 148 THR B O 1
ATOM 2161 N N . ASP B 1 161 ? -46.762 -27.854 -35.639 1.00 26.27 149 ASP B N 1
ATOM 2162 C CA . ASP B 1 161 ? -47.151 -26.449 -35.685 1.00 24.32 149 ASP B CA 1
ATOM 2163 C C . ASP B 1 161 ? -48.675 -26.328 -35.631 1.00 25.71 149 ASP B C 1
ATOM 2164 O O . ASP B 1 161 ? -49.375 -27.313 -35.374 1.00 27.99 149 ASP B O 1
ATOM 2169 N N . GLU B 1 162 ? -49.187 -25.132 -35.901 1.00 24.67 150 GLU B N 1
ATOM 2170 C CA . GLU B 1 162 ? -50.625 -24.886 -35.826 1.00 26.16 150 GLU B CA 1
ATOM 2171 C C . GLU B 1 162 ? -51.333 -25.189 -37.144 1.00 28.27 150 GLU B C 1
ATOM 2172 O O . GLU B 1 162 ? -52.559 -25.315 -37.183 1.00 30.34 150 GLU B O 1
ATOM 2178 N N . ILE B 1 163 ? -50.561 -25.300 -38.220 1.00 28.84 151 ILE B N 1
ATOM 2179 C CA . ILE B 1 163 ? -51.136 -25.539 -39.540 1.00 30.97 151 ILE B CA 1
ATOM 2180 C C . ILE B 1 163 ? -51.771 -26.925 -39.651 1.00 34.10 151 ILE B C 1
ATOM 2181 O O . ILE B 1 163 ? -52.929 -27.055 -40.044 1.00 36.49 151 ILE B O 1
ATOM 2186 N N . ASN B 1 164 ? -51.018 -27.961 -39.303 1.00 72.85 152 ASN B N 1
ATOM 2187 C CA . ASN B 1 164 ? -51.596 -29.298 -39.225 1.00 74.84 152 ASN B CA 1
ATOM 2188 C C . ASN B 1 164 ? -51.342 -29.943 -37.868 1.00 74.73 152 ASN B C 1
ATOM 2189 O O . ASN B 1 164 ? -50.244 -30.428 -37.591 1.00 74.21 152 ASN B O 1
ATOM 2194 N N . LYS B 1 165 ? -52.373 -29.940 -37.030 1.00 59.01 153 LYS B N 1
ATOM 2195 C CA . LYS B 1 165 ? -52.260 -30.425 -35.662 1.00 59.07 153 LYS B CA 1
ATOM 2196 C C . LYS B 1 165 ? -53.442 -31.320 -35.304 1.00 62.02 153 LYS B C 1
ATOM 2197 O O . LYS B 1 165 ? -53.311 -32.542 -35.234 1.00 64.26 153 LYS B O 1
#

Sequence (282 aa):
FDYQDALDEIRETEKFDFAAIALPEDGLHSAVIKWKYASGNINYRYRMIVLRPGKGLAGLVIRTGSRKIVEDVDAELSQNDKLGYPIVLSEALTAMVAIPLWKNNRVYGALLLGQREGRPLPEGSTTFRINQRLGSFTDEINKFDYQDALDEIRETEKFDFAAIALPEDAVIKWKYASGNINYRYRMIVLRPGKGLAGLVIRTGSRKIVEEDVDAELSQNDKLGYPIVLSEALTAMVAIPLWKNNRVYGALLLGQREGRPLPEGSTTFRINQRLGSFTDEINK

Nearest PDB structures (foldseek):
  4iuk-assembly1_A  TM=1.001E+00  e=6.172E-30  Staphylococcus carnosus subsp. carnosus TM300
  4iuk-assembly2_B  TM=9.953E-01  e=4.341E-28  Staphylococcus carnosus subsp. carnosus TM300
  4iuh-assembly2_B  TM=9.887E-01  e=3.844E-28  Staphylococcus carnosus subsp. carnosus TM300
  4pau-assembly1_A  TM=9.523E-01  e=1.307E-16  Staphylococcus aureus
  6izj-assembly1_A  TM=9.505E-01  e=1.389E-16  Staphylococcus aureus subsp. aureus Mu50

Radius of gyration: 24.38 Å; Cα contacts (8 Å, |Δi|>4): 578; chains: 2; bounding box: 43×70×57 Å

B-factor: mean 26.52, std 13.07, range [7.91, 80.12]

CATH classification: 3.30.450.40

InterPro domains:
  IPR003018 GAF domain [PF13185] (14-129)
  IPR029016 GAF-like domain superfamily [G3DSA:3.30.450.40] (11-155)

Organism: Staphylococcus carnosus (strain TM300) (NCBI:txid396513)